Protein AF-A0A699JQ27-F1 (afdb_monomer)

Sequence (217 aa):
AALEAPLVLNLDSSEYFSRPYGEDVVFIANDWHTAFLPCYLKSMYQLAGLYTSAKVAFCIHNIAYQGIFAFADFALLNLPDEFKSSFDFIDGNINWMKAVILESDKVLTVSPYYAEELVSAPDKGVELDNIIRKRGIKGIVNGMDEQEWNPMTDKFTSMKLTLNSRCHGHPLDDERGNKLVKSTSCPVTSNELAVLDLIRNSLKVDEHTTLLMPSFH

Mean predicted aligned error: 14.13 Å

Foldseek 3Di:
DQQVVQQPDDPCVDPVDNDRGFQAEEAEAEALVRLCVLQCCVQPQCVVVTNVVYFYEYEYADLVRFPKAALVCVVVSVGDPVLSVQQADPPRIGTSNSNSLVRGPAYEYAAQVLQCQLLVDCVSVVNCNVVCVVSDYHYDHDDDDCVQVPQQPDPLAPDRDDLPDDDDDQDDADPVRDRPPDDPPDDDDPPPDPPDDQFPDWDCPDPPDIDGDGDDD

Nearest PDB structures (foldseek):
  3vuf-assembly1_A  TM=8.873E-01  e=1.733E-19  Oryza sativa Japonica Group
  6gnf-assembly2_B  TM=8.950E-01  e=8.812E-18  Cyanobacterium sp. CLg1
  6gnf-assembly3_C  TM=8.912E-01  e=1.811E-17  Cyanobacterium sp. CLg1
  6gnf-assembly1_A  TM=8.686E-01  e=6.284E-17  Cyanobacterium sp. CLg1
  6gng-assembly2_B  TM=8.855E-01  e=2.486E-16  Cyanophora paradoxa

Radius of gyration: 23.65 Å; Cα contacts (8 Å, |Δi|>4): 285; chains: 1; bounding box: 57×37×68 Å

pLDDT: mean 75.51, std 22.68, range [30.84, 97.88]

Organism: Tanacetum cinerariifolium (NCBI:txid118510)

Solvent-accessible surface area (backbone atoms only — not comparable to full-atom values): 13296 Å² total; per-residue (Å²): 101,87,81,48,54,44,72,72,49,83,48,79,84,41,97,89,39,90,66,78,53,52,40,91,42,72,46,77,32,61,42,33,92,38,23,58,53,44,52,46,42,58,73,49,38,36,74,71,71,36,46,72,70,41,45,32,38,32,33,46,84,53,71,88,59,34,57,75,43,59,46,78,56,55,70,79,66,76,62,66,75,84,50,51,72,47,24,53,43,77,94,63,23,26,23,34,33,55,22,24,61,69,56,27,79,41,40,36,24,56,24,56,66,54,37,52,45,30,48,69,38,54,82,59,18,60,80,39,13,67,60,45,56,74,68,45,63,43,37,48,67,76,82,76,63,63,79,77,69,22,50,67,73,42,83,88,49,94,61,68,50,52,100,82,59,75,80,84,79,73,80,79,63,50,103,78,72,54,81,79,87,68,86,85,86,72,87,83,60,95,87,71,75,77,88,79,83,66,65,78,40,72,46,73,78,53,101,88,41,70,48,74,36,68,70,85,129

InterPro domains:
  IPR013534 Starch synthase, catalytic domain [PF08323] (18-134)

Secondary structure (DSSP, 8-state):
-TTTHHHH---TTBTTB-S-TTSS-EEEEESGGGTTHHHHIIIIIITTTSSTT-EEEEEES-TT---EEEGGGGGGGT--GGGHHHHB-GGGEEEHHHHHHHHSSEEEES-HHHHHHHHH-TTTTTT-HHHHHHH-EEE-PPP--TTTT-TTT-SS-SS---TT----PPPPPPTT-------------TT------S--EEEE-SSS-EEEE----

Structure (mmCIF, N/CA/C/O backbone):
data_AF-A0A699JQ27-F1
#
_entry.id   AF-A0A699JQ27-F1
#
loop_
_atom_site.group_PDB
_atom_site.id
_atom_site.type_symbol
_atom_site.label_atom_id
_atom_site.label_alt_id
_atom_site.label_comp_id
_atom_site.label_asym_id
_atom_site.label_entity_id
_atom_site.label_seq_id
_atom_site.pdbx_PDB_ins_code
_atom_site.Cartn_x
_atom_site.Cartn_y
_atom_site.Cartn_z
_atom_site.occupancy
_atom_site.B_iso_or_equiv
_atom_site.auth_seq_id
_atom_site.auth_comp_id
_atom_site.auth_asym_id
_atom_site.auth_atom_id
_atom_site.pdbx_PDB_model_num
ATOM 1 N N . ALA A 1 1 ? -2.275 -12.248 10.903 1.00 68.56 1 ALA A N 1
ATOM 2 C CA . ALA A 1 1 ? -0.925 -12.852 10.812 1.00 68.56 1 ALA A CA 1
ATOM 3 C C . ALA A 1 1 ? 0.173 -11.792 10.884 1.00 68.56 1 ALA A C 1
ATOM 5 O O . ALA A 1 1 ? 0.881 -11.778 11.877 1.00 68.56 1 ALA A O 1
ATOM 6 N N . ALA A 1 2 ? 0.281 -10.877 9.910 1.00 80.31 2 ALA A N 1
ATOM 7 C CA . ALA A 1 2 ? 1.327 -9.841 9.903 1.00 80.31 2 ALA A CA 1
ATOM 8 C C . ALA A 1 2 ? 1.332 -8.928 11.149 1.00 80.31 2 ALA A C 1
ATOM 10 O O . ALA A 1 2 ? 2.400 -8.584 11.633 1.00 80.31 2 ALA A O 1
ATOM 11 N N . LEU A 1 3 ? 0.153 -8.592 11.689 1.00 83.12 3 LEU A N 1
ATOM 12 C CA . LEU A 1 3 ? -0.005 -7.806 12.925 1.00 83.12 3 LEU A CA 1
ATOM 13 C C . LEU A 1 3 ? 0.011 -8.656 14.207 1.00 83.12 3 LEU A C 1
ATOM 15 O O . LEU A 1 3 ? 0.145 -8.119 15.290 1.00 83.12 3 LEU A O 1
ATOM 19 N N . GLU A 1 4 ? -0.126 -9.979 14.100 1.00 83.44 4 GLU A N 1
ATOM 20 C CA . GLU A 1 4 ? -0.210 -10.873 15.269 1.00 83.44 4 GLU A CA 1
ATOM 21 C C . GLU A 1 4 ? 1.146 -11.481 15.614 1.00 83.44 4 GLU A C 1
ATOM 23 O O . GLU A 1 4 ? 1.534 -11.538 16.775 1.00 83.44 4 GLU A O 1
ATOM 28 N N . ALA A 1 5 ? 1.902 -11.914 14.600 1.00 79.69 5 ALA A N 1
ATOM 29 C CA . ALA A 1 5 ? 3.213 -12.518 14.804 1.00 79.69 5 ALA A CA 1
ATOM 30 C C . ALA A 1 5 ? 4.151 -11.622 15.638 1.00 79.69 5 ALA A C 1
ATOM 32 O O . ALA A 1 5 ? 4.797 -12.156 16.541 1.00 79.69 5 ALA A O 1
ATOM 33 N N . PRO A 1 6 ? 4.197 -10.287 15.436 1.00 75.38 6 PRO A N 1
ATOM 34 C CA . PRO A 1 6 ? 5.061 -9.442 16.243 1.00 75.38 6 PRO A CA 1
ATOM 35 C C . PRO A 1 6 ? 4.614 -9.265 17.697 1.00 75.38 6 PRO A C 1
ATOM 37 O O . PRO A 1 6 ? 5.448 -8.941 18.526 1.00 75.38 6 PRO A O 1
ATOM 40 N N . LEU A 1 7 ? 3.350 -9.521 18.046 1.00 75.00 7 LEU A N 1
ATOM 41 C CA . LEU A 1 7 ? 2.917 -9.499 19.452 1.00 75.00 7 LEU A CA 1
ATOM 42 C C . LEU A 1 7 ? 3.362 -10.746 20.227 1.00 75.00 7 LEU A C 1
ATOM 44 O O . LEU A 1 7 ? 3.469 -10.716 21.450 1.00 75.00 7 LEU A O 1
ATOM 48 N N . VAL A 1 8 ? 3.591 -11.856 19.523 1.00 73.06 8 VAL A N 1
ATOM 49 C CA . VAL A 1 8 ? 3.888 -13.164 20.133 1.00 73.06 8 VAL A CA 1
ATOM 50 C C . VAL A 1 8 ? 5.396 -13.438 20.196 1.00 73.06 8 VAL A C 1
ATOM 52 O O . VAL A 1 8 ? 5.850 -14.280 20.971 1.00 73.06 8 VAL A O 1
ATOM 55 N N . LEU A 1 9 ? 6.192 -12.735 19.389 1.00 70.56 9 LEU A N 1
ATOM 56 C CA . LEU A 1 9 ? 7.639 -12.908 19.333 1.00 70.56 9 LEU A CA 1
ATOM 57 C C . LEU A 1 9 ? 8.324 -12.183 20.500 1.00 70.56 9 LEU A C 1
ATOM 59 O O . LEU A 1 9 ? 8.358 -10.957 20.558 1.00 70.56 9 LEU A O 1
ATOM 63 N N . ASN A 1 10 ? 8.921 -12.958 21.407 1.00 65.75 10 ASN A N 1
ATOM 64 C CA . ASN A 1 10 ? 9.811 -12.430 22.433 1.00 65.75 10 ASN A CA 1
ATOM 65 C C . ASN A 1 10 ? 11.225 -12.255 21.842 1.00 65.75 10 ASN A C 1
ATOM 67 O O . ASN A 1 10 ? 11.881 -13.241 21.505 1.00 65.75 10 ASN A O 1
ATOM 71 N N . LEU A 1 11 ? 11.679 -11.003 21.715 1.00 68.88 11 LEU A N 1
ATOM 72 C CA . LEU A 1 11 ? 13.024 -10.650 21.241 1.00 68.88 11 LEU A CA 1
ATOM 73 C C . LEU A 1 11 ? 13.955 -10.149 22.358 1.00 68.88 11 LEU A C 1
ATOM 75 O O . LEU A 1 11 ? 14.997 -9.575 22.051 1.00 68.88 11 LEU A O 1
ATOM 79 N N . ASP A 1 12 ? 13.634 -10.405 23.629 1.00 64.69 12 ASP A N 1
ATOM 80 C CA . ASP A 1 12 ? 14.412 -9.954 24.796 1.00 64.69 12 ASP A CA 1
ATOM 81 C C . ASP A 1 12 ? 15.869 -10.462 24.784 1.00 64.69 12 ASP A C 1
ATOM 83 O O . ASP A 1 12 ? 16.733 -9.914 25.464 1.00 64.69 12 ASP A O 1
ATOM 87 N N . SER A 1 13 ? 16.162 -11.512 24.009 1.00 66.06 13 SER A N 1
ATOM 88 C CA . SER A 1 13 ? 17.504 -12.080 23.841 1.00 66.06 13 SER A CA 1
ATOM 89 C C . SER A 1 13 ? 18.326 -11.455 22.704 1.00 66.06 13 SER A C 1
ATOM 91 O O . SER A 1 13 ? 19.430 -11.928 22.433 1.00 66.06 13 SER A O 1
ATOM 93 N N . SER A 1 14 ? 17.802 -10.459 21.985 1.00 68.38 14 SER A N 1
ATOM 94 C CA . SER A 1 14 ? 18.516 -9.799 20.886 1.00 68.38 14 SER A CA 1
ATOM 95 C C . SER A 1 14 ? 19.467 -8.723 21.413 1.00 68.38 14 SER A C 1
ATOM 97 O O . SER A 1 14 ? 19.040 -7.784 22.077 1.00 68.38 14 SER A O 1
ATOM 99 N N . GLU A 1 15 ? 20.747 -8.780 21.035 1.00 68.44 15 GLU A N 1
ATOM 100 C CA . GLU A 1 15 ? 21.713 -7.706 21.338 1.00 68.44 15 GLU A CA 1
ATOM 101 C C . GLU A 1 15 ? 21.334 -6.358 20.690 1.00 68.44 15 GLU A C 1
ATOM 103 O O . GLU A 1 15 ? 21.816 -5.308 21.113 1.00 68.44 15 GLU A O 1
ATOM 108 N N . TYR A 1 16 ? 20.449 -6.373 19.686 1.00 64.06 16 TYR A N 1
ATOM 109 C CA . TYR A 1 16 ? 20.019 -5.192 18.933 1.00 64.06 16 TYR A CA 1
ATOM 110 C C . TYR A 1 16 ? 18.623 -4.679 19.319 1.00 64.06 16 TYR A C 1
ATOM 112 O O . TYR A 1 16 ? 18.245 -3.587 18.893 1.00 64.06 16 TYR A O 1
ATOM 120 N N . PHE A 1 17 ? 17.843 -5.440 20.096 1.00 64.38 17 PHE A N 1
ATOM 121 C CA . PHE A 1 17 ? 16.457 -5.107 20.442 1.00 64.38 17 PHE A CA 1
ATOM 122 C C . PHE A 1 17 ? 16.197 -5.346 21.933 1.00 64.38 17 PHE A C 1
ATOM 124 O O . PHE A 1 17 ? 16.194 -6.478 22.392 1.00 64.38 17 PHE A O 1
ATOM 131 N N . SER A 1 18 ? 15.947 -4.270 22.684 1.00 59.00 18 SER A N 1
ATOM 132 C CA . SER A 1 18 ? 15.706 -4.294 24.140 1.00 59.00 18 SER A CA 1
ATOM 133 C C . SER A 1 18 ? 14.330 -3.754 24.552 1.00 59.00 18 SER A C 1
ATOM 135 O O . SER A 1 18 ? 14.066 -3.533 25.734 1.00 59.00 18 SER A O 1
ATOM 137 N N . ARG A 1 19 ? 13.452 -3.492 23.577 1.00 58.56 19 ARG A N 1
ATOM 138 C CA . ARG A 1 19 ? 12.081 -3.002 23.781 1.00 58.56 19 ARG A CA 1
ATOM 139 C C . ARG A 1 19 ? 11.078 -4.110 23.456 1.00 58.56 19 ARG A C 1
ATOM 141 O O . ARG A 1 19 ? 11.390 -4.924 22.585 1.00 58.56 19 ARG A O 1
ATOM 148 N N . PRO A 1 20 ? 9.879 -4.110 24.076 1.00 58.34 20 PRO A N 1
ATOM 149 C CA . PRO A 1 20 ? 8.811 -5.021 23.681 1.00 58.34 20 PRO A CA 1
ATOM 150 C C . PRO A 1 20 ? 8.581 -4.892 22.174 1.00 58.34 20 PRO A C 1
ATOM 152 O O . PRO A 1 20 ? 8.342 -3.797 21.654 1.00 58.34 20 PRO A O 1
ATOM 155 N N . TYR A 1 21 ? 8.758 -6.009 21.472 1.00 62.09 21 TYR A N 1
ATOM 156 C CA . TYR A 1 21 ? 8.620 -6.079 20.027 1.00 62.09 21 TYR A CA 1
ATOM 157 C C . TYR A 1 21 ? 7.189 -5.662 19.658 1.00 62.09 21 TYR A C 1
ATOM 159 O O . TYR A 1 21 ? 6.226 -6.214 20.177 1.00 62.09 21 TYR A O 1
ATOM 167 N N .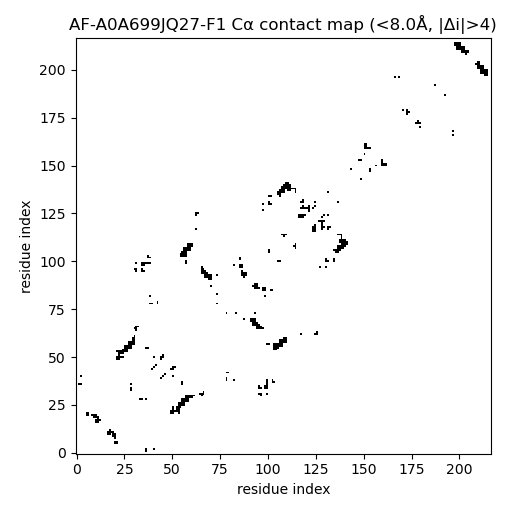 GLY A 1 22 ? 7.052 -4.627 18.824 1.00 62.97 22 GLY A N 1
ATOM 168 C CA . GLY A 1 22 ? 5.754 -4.191 18.307 1.00 62.97 22 GLY A CA 1
ATOM 169 C C . GLY A 1 22 ? 5.399 -2.713 18.475 1.00 62.97 22 GLY A C 1
ATOM 170 O O . GLY A 1 22 ? 4.673 -2.214 17.636 1.00 62.97 22 GLY A O 1
ATOM 171 N N . GLU A 1 23 ? 5.909 -1.945 19.441 1.00 69.44 23 GLU A N 1
ATOM 172 C CA . GLU A 1 23 ? 5.451 -0.537 19.550 1.00 69.44 23 GLU A CA 1
ATOM 173 C C . GLU A 1 23 ? 6.152 0.415 18.559 1.00 69.44 23 GLU A C 1
ATOM 175 O O . GLU A 1 23 ? 5.501 1.241 17.919 1.00 69.44 23 GLU A O 1
ATOM 180 N N . ASP A 1 24 ? 7.468 0.280 18.374 1.00 79.38 24 ASP A N 1
ATOM 181 C CA . ASP A 1 24 ? 8.282 1.154 17.510 1.00 79.38 24 ASP A CA 1
ATOM 182 C C . ASP A 1 24 ? 8.708 0.410 16.236 1.00 79.38 24 ASP A C 1
ATOM 184 O O . ASP A 1 24 ? 9.847 -0.039 16.094 1.00 79.38 24 ASP A O 1
ATOM 188 N N . VAL A 1 25 ? 7.740 0.176 15.345 1.00 84.69 25 VAL A N 1
ATOM 189 C CA . VAL A 1 25 ? 7.936 -0.607 14.117 1.00 84.69 25 VAL A CA 1
ATOM 190 C C . VAL A 1 25 ? 7.337 0.080 12.896 1.00 84.69 25 VAL A C 1
ATOM 192 O O . VAL A 1 25 ? 6.323 0.780 12.967 1.00 84.69 25 VAL A O 1
ATOM 195 N N . VAL A 1 26 ? 7.951 -0.172 11.741 1.00 90.38 26 VAL A N 1
ATOM 196 C CA . VAL A 1 26 ? 7.393 0.184 10.437 1.00 90.38 26 VAL A CA 1
ATOM 197 C C . VAL A 1 26 ? 7.054 -1.100 9.694 1.00 90.38 26 VAL A C 1
ATOM 199 O O . VAL A 1 26 ? 7.937 -1.898 9.386 1.00 90.38 26 VAL A O 1
ATOM 202 N N . PHE A 1 27 ? 5.777 -1.294 9.386 1.00 92.88 27 PHE A N 1
ATOM 203 C CA . PHE A 1 27 ? 5.327 -2.366 8.512 1.00 92.88 27 PHE A CA 1
ATOM 204 C C . PHE A 1 27 ? 5.544 -1.972 7.056 1.00 92.88 27 PHE A C 1
ATOM 206 O O . PHE A 1 27 ? 5.137 -0.889 6.632 1.00 92.88 27 PHE A O 1
ATOM 213 N N . ILE A 1 28 ? 6.151 -2.872 6.287 1.00 94.06 28 ILE A N 1
ATOM 214 C CA . ILE A 1 28 ? 6.294 -2.724 4.841 1.00 94.06 28 ILE A CA 1
ATOM 215 C C . ILE A 1 28 ? 5.256 -3.630 4.180 1.00 94.06 28 ILE A C 1
ATOM 217 O O . ILE A 1 28 ? 5.362 -4.855 4.223 1.00 94.06 28 ILE A O 1
ATOM 221 N N . ALA A 1 29 ? 4.218 -3.013 3.626 1.00 95.06 29 ALA A N 1
ATOM 222 C CA . ALA A 1 29 ? 3.132 -3.675 2.922 1.00 95.06 29 ALA A CA 1
ATOM 223 C C . ALA A 1 29 ? 3.468 -3.720 1.424 1.00 95.06 29 ALA A C 1
ATOM 225 O O . ALA A 1 29 ? 3.615 -2.675 0.798 1.00 95.06 29 ALA A O 1
ATOM 226 N N . ASN A 1 30 ? 3.610 -4.916 0.856 1.00 94.56 30 ASN A N 1
ATOM 227 C CA . ASN A 1 30 ? 3.941 -5.113 -0.554 1.00 94.56 30 ASN A CA 1
ATOM 228 C C . ASN A 1 30 ? 2.691 -5.507 -1.346 1.00 94.56 30 ASN A C 1
ATOM 230 O O . ASN A 1 30 ? 2.088 -6.548 -1.070 1.00 94.56 30 ASN A O 1
ATOM 234 N N . ASP A 1 31 ? 2.336 -4.679 -2.330 1.00 95.00 31 ASP A N 1
ATOM 235 C CA . ASP A 1 31 ? 1.192 -4.837 -3.236 1.00 95.00 31 ASP A CA 1
ATOM 236 C C . ASP A 1 31 ? -0.175 -5.064 -2.559 1.00 95.00 31 ASP A C 1
ATOM 238 O O . ASP A 1 31 ? -0.330 -5.157 -1.337 1.00 95.00 31 ASP A O 1
ATOM 242 N N . TRP A 1 32 ? -1.214 -5.129 -3.390 1.00 94.06 32 TRP A N 1
ATOM 243 C CA . TRP A 1 32 ? -2.613 -5.208 -2.970 1.00 94.06 32 TRP A CA 1
ATOM 244 C C . TRP A 1 32 ? -2.926 -6.383 -2.028 1.00 94.06 32 TRP A C 1
ATOM 246 O O . TRP A 1 32 ? -3.832 -6.277 -1.206 1.00 94.06 32 TRP A O 1
ATOM 256 N N . HIS A 1 33 ? -2.152 -7.472 -2.071 1.00 92.69 33 HIS A N 1
ATOM 257 C CA . HIS A 1 33 ? -2.312 -8.618 -1.167 1.00 92.69 33 HIS A CA 1
ATOM 258 C C . HIS A 1 33 ? -2.205 -8.234 0.319 1.00 92.69 33 HIS A C 1
ATOM 260 O O . HIS A 1 33 ? -2.773 -8.902 1.181 1.00 92.69 33 HIS A O 1
ATOM 266 N N . THR A 1 34 ? -1.471 -7.160 0.628 1.00 92.81 34 THR A N 1
ATOM 267 C CA . THR A 1 34 ? -1.249 -6.671 1.999 1.00 92.81 34 THR A CA 1
ATOM 268 C C . THR A 1 34 ? -2.061 -5.416 2.326 1.00 92.81 34 THR A C 1
ATOM 270 O O . THR A 1 34 ? -1.876 -4.811 3.385 1.00 92.81 34 THR A O 1
ATOM 273 N N . ALA A 1 35 ? -3.000 -5.038 1.453 1.00 88.56 35 ALA A N 1
ATOM 274 C CA . ALA A 1 35 ? -3.698 -3.759 1.507 1.00 88.56 35 ALA A CA 1
ATOM 275 C C . ALA A 1 35 ? -4.496 -3.501 2.796 1.00 88.56 35 ALA A C 1
ATOM 277 O O . ALA A 1 35 ? -4.716 -2.356 3.190 1.00 88.56 35 ALA A O 1
ATOM 278 N N . PHE A 1 36 ? -4.914 -4.559 3.485 1.00 91.19 36 PHE A N 1
ATOM 279 C CA . PHE A 1 36 ? -5.704 -4.438 4.708 1.00 91.19 36 PHE A CA 1
ATOM 280 C C . PHE A 1 36 ? -4.896 -4.033 5.934 1.00 91.19 36 PHE A C 1
ATOM 282 O O . PHE A 1 36 ? -5.475 -3.607 6.932 1.00 91.19 36 PHE A O 1
ATOM 289 N N . LEU A 1 37 ? -3.571 -4.180 5.880 1.00 94.25 37 LEU A N 1
ATOM 290 C CA . LEU A 1 37 ? -2.702 -3.983 7.031 1.00 94.25 37 LEU A CA 1
ATOM 291 C C . LEU A 1 37 ? -2.875 -2.606 7.701 1.00 94.25 37 LEU A C 1
ATOM 293 O O . LEU A 1 37 ? -3.125 -2.594 8.906 1.00 94.25 37 LEU A O 1
ATOM 297 N N . PRO A 1 38 ? -2.818 -1.458 6.992 1.00 94.94 38 PRO A N 1
ATOM 298 C CA . PRO A 1 38 ? -3.028 -0.162 7.637 1.00 94.94 38 PRO A CA 1
ATOM 299 C C . PRO A 1 38 ? -4.464 0.039 8.131 1.00 94.94 38 PRO A C 1
ATOM 301 O O . PRO A 1 38 ? -4.659 0.736 9.123 1.00 94.94 38 PRO A O 1
ATOM 304 N N . CYS A 1 39 ? -5.456 -0.581 7.484 1.00 95.06 39 CYS A N 1
ATOM 305 C CA . CYS A 1 39 ? -6.853 -0.479 7.904 1.00 95.06 39 CYS A CA 1
ATOM 306 C C . CYS A 1 39 ? -7.044 -1.160 9.262 1.00 95.06 39 CYS A C 1
ATOM 308 O O . CYS A 1 39 ? -7.450 -0.509 10.218 1.00 95.06 39 CYS A O 1
ATOM 310 N N . TYR A 1 40 ? -6.646 -2.433 9.382 1.00 94.81 40 TYR A N 1
ATOM 311 C CA . TYR A 1 40 ? -6.728 -3.166 10.648 1.00 94.81 40 TYR A CA 1
ATOM 312 C C . TYR A 1 40 ? -5.864 -2.544 11.741 1.00 94.81 40 TYR A C 1
ATOM 314 O O . TYR A 1 40 ? -6.305 -2.452 12.888 1.00 94.81 40 TYR A O 1
ATOM 322 N N . LEU A 1 41 ? -4.650 -2.099 11.393 1.00 93.69 41 LEU A N 1
ATOM 323 C CA . LEU A 1 41 ? -3.754 -1.436 12.335 1.00 93.69 41 LEU A CA 1
ATOM 324 C C . LEU A 1 41 ? -4.459 -0.254 13.013 1.00 93.69 41 LEU A C 1
ATOM 326 O O . LEU A 1 41 ? -4.482 -0.190 14.239 1.00 93.69 41 LEU A O 1
ATOM 330 N N . LYS A 1 42 ? -5.084 0.630 12.227 1.00 94.00 42 LYS A N 1
ATOM 331 C CA . LYS A 1 42 ? -5.811 1.796 12.745 1.00 94.00 42 LYS A CA 1
ATOM 332 C C . LYS A 1 42 ? -7.100 1.411 13.461 1.00 94.00 42 LYS A C 1
ATOM 334 O O . LYS A 1 42 ? -7.383 1.940 14.529 1.00 94.00 42 LYS A O 1
ATOM 339 N N . SER A 1 43 ? -7.882 0.508 12.873 1.00 93.50 43 SER A N 1
ATOM 340 C CA . SER A 1 43 ? -9.270 0.268 13.272 1.00 93.50 43 SER A CA 1
ATOM 341 C C . SER A 1 43 ? -9.437 -0.729 14.416 1.00 93.50 43 SER A C 1
ATOM 343 O O . SER A 1 43 ? -10.500 -0.783 15.024 1.00 93.50 43 SER A O 1
ATOM 345 N N . MET A 1 44 ? -8.434 -1.567 14.682 1.00 92.12 44 MET A N 1
ATOM 346 C CA . MET A 1 44 ? -8.515 -2.611 15.708 1.00 92.12 44 MET A CA 1
ATOM 347 C C . MET A 1 44 ? -7.383 -2.480 16.717 1.00 92.12 44 MET A C 1
ATOM 349 O O . MET A 1 44 ? -7.636 -2.362 17.913 1.00 92.12 44 MET A O 1
ATOM 353 N N . TYR A 1 45 ? -6.138 -2.463 16.244 1.00 91.62 45 TYR A N 1
ATOM 354 C CA . TYR A 1 45 ? -4.983 -2.554 17.135 1.00 91.62 45 TYR A CA 1
ATOM 355 C C . TYR A 1 45 ? -4.697 -1.231 17.848 1.00 91.62 45 TYR A C 1
ATOM 357 O O . TYR A 1 45 ? -4.618 -1.205 19.074 1.00 91.62 45 TYR A O 1
ATOM 365 N N . GLN A 1 46 ? -4.638 -0.122 17.108 1.00 91.75 46 GLN A N 1
ATOM 366 C CA . GLN A 1 46 ? -4.392 1.199 17.691 1.00 91.75 46 GLN A CA 1
ATOM 367 C C . GLN A 1 46 ? -5.527 1.643 18.616 1.00 91.75 46 GLN A C 1
ATOM 369 O O . GLN A 1 46 ? -5.258 2.208 19.676 1.00 91.75 46 GLN A O 1
ATOM 374 N N . LEU A 1 47 ? -6.785 1.320 18.286 1.00 91.38 47 LEU A N 1
ATOM 375 C CA . LEU A 1 47 ? -7.919 1.561 19.188 1.00 91.38 47 LEU A CA 1
ATOM 376 C C . LEU A 1 47 ? -7.851 0.718 20.470 1.00 91.38 47 LEU A C 1
ATOM 378 O O . LEU A 1 47 ? -8.312 1.170 21.516 1.00 91.38 47 LEU A O 1
ATOM 382 N N . ALA A 1 48 ? -7.252 -0.472 20.411 1.00 90.56 48 ALA A N 1
ATOM 383 C CA . ALA A 1 48 ? -7.003 -1.322 21.575 1.00 90.56 48 ALA A CA 1
ATOM 384 C C . ALA A 1 48 ? -5.744 -0.925 22.374 1.00 90.56 48 ALA A C 1
ATOM 386 O O . ALA A 1 48 ? -5.415 -1.589 23.356 1.00 90.56 48 ALA A O 1
ATOM 387 N N . GLY A 1 49 ? -5.041 0.146 21.983 1.00 89.12 49 GLY A N 1
ATOM 388 C CA . GLY A 1 49 ? -3.819 0.608 22.649 1.00 89.12 49 GLY A CA 1
ATOM 389 C C . GLY A 1 49 ? -2.558 -0.180 22.283 1.00 89.12 49 GLY A C 1
ATOM 390 O O . GLY A 1 49 ? -1.570 -0.085 23.004 1.00 89.12 49 GLY A O 1
ATOM 391 N N . LEU A 1 50 ? -2.588 -0.943 21.187 1.00 88.50 50 LEU A N 1
ATOM 392 C CA . LEU A 1 50 ? -1.446 -1.676 20.634 1.00 88.50 50 LEU A CA 1
ATOM 393 C C . LEU A 1 50 ? -0.890 -0.944 19.409 1.00 88.50 50 LEU A C 1
ATOM 395 O O . LEU A 1 50 ? -1.654 -0.339 18.654 1.00 88.50 50 LEU A O 1
ATOM 399 N N . TYR A 1 51 ? 0.416 -1.052 19.150 1.00 88.25 51 TYR A N 1
ATOM 400 C CA . TYR A 1 51 ? 1.044 -0.489 17.944 1.00 88.25 51 TYR A CA 1
ATOM 401 C C . TYR A 1 51 ? 0.817 1.026 17.798 1.00 88.25 51 TYR A C 1
ATOM 403 O O . TYR A 1 51 ? 0.643 1.556 16.692 1.00 88.25 51 TYR A O 1
ATOM 411 N N . THR A 1 52 ? 0.786 1.737 18.924 1.00 89.06 52 THR A N 1
ATOM 412 C CA . THR A 1 52 ? 0.333 3.135 18.976 1.00 89.06 52 THR A CA 1
ATOM 413 C C . THR A 1 52 ? 1.234 4.074 18.174 1.00 89.06 52 THR A C 1
ATOM 415 O O . THR A 1 52 ? 0.750 5.018 17.546 1.00 89.06 52 THR A O 1
ATOM 418 N N . SER A 1 53 ? 2.537 3.784 18.127 1.00 89.19 53 SER A N 1
ATOM 419 C CA . SER A 1 53 ? 3.520 4.499 17.305 1.00 89.19 53 SER A CA 1
ATOM 420 C C . SER A 1 53 ? 3.812 3.851 15.952 1.00 89.19 53 SER A C 1
ATOM 422 O O . SER A 1 53 ? 4.528 4.454 15.149 1.00 89.19 53 SER A O 1
ATOM 424 N N . ALA A 1 54 ? 3.265 2.666 15.667 1.00 90.50 54 ALA A N 1
ATOM 425 C CA . ALA A 1 54 ? 3.605 1.931 14.456 1.00 90.50 54 ALA A CA 1
ATOM 426 C C . ALA A 1 54 ? 3.163 2.666 13.184 1.00 90.50 54 ALA A C 1
ATOM 428 O O . ALA A 1 54 ? 2.155 3.384 13.151 1.00 90.50 54 ALA A O 1
ATOM 429 N N . LYS A 1 55 ? 3.937 2.462 12.117 1.00 93.31 55 LYS A N 1
ATOM 430 C CA . LYS A 1 55 ? 3.731 3.100 10.813 1.00 93.31 55 LYS A CA 1
ATOM 431 C C . LYS A 1 55 ? 3.667 2.081 9.696 1.00 93.31 55 LYS A C 1
ATOM 433 O O . LYS A 1 55 ? 4.204 0.983 9.819 1.00 93.31 55 LYS A O 1
ATOM 438 N N . VAL A 1 56 ? 3.040 2.461 8.588 1.00 95.69 56 VAL A N 1
ATOM 439 C CA . VAL A 1 56 ? 2.922 1.609 7.401 1.00 95.69 56 VAL A CA 1
ATOM 440 C C . VAL A 1 56 ? 3.501 2.314 6.183 1.00 95.69 56 VAL A C 1
ATOM 442 O O . VAL A 1 56 ? 3.044 3.389 5.789 1.00 95.69 56 VAL A O 1
ATOM 445 N N . ALA A 1 57 ? 4.486 1.676 5.561 1.00 96.81 57 ALA A N 1
ATOM 446 C CA . ALA A 1 57 ? 4.962 2.010 4.229 1.00 96.81 57 ALA A CA 1
ATOM 447 C C . ALA A 1 57 ? 4.397 0.990 3.235 1.00 96.81 57 ALA A C 1
ATOM 449 O O . ALA A 1 57 ? 4.587 -0.211 3.399 1.00 96.81 57 ALA A O 1
ATOM 450 N N . PHE A 1 58 ? 3.697 1.462 2.211 1.00 97.81 58 PHE A N 1
ATOM 451 C CA . PHE A 1 58 ? 3.133 0.628 1.159 1.00 97.81 58 PHE A CA 1
ATOM 452 C C . PHE A 1 58 ? 4.005 0.692 -0.096 1.00 97.81 58 PHE A C 1
ATOM 454 O O . PHE A 1 58 ? 4.307 1.790 -0.551 1.00 97.81 58 PHE A O 1
ATOM 461 N N . CYS A 1 59 ? 4.405 -0.449 -0.656 1.00 96.69 59 CYS A N 1
ATOM 462 C CA . CYS A 1 59 ? 5.218 -0.547 -1.864 1.00 96.69 59 CYS A CA 1
ATOM 463 C C . CYS A 1 59 ? 4.412 -1.141 -3.026 1.00 96.69 59 CYS A C 1
ATOM 465 O O . CYS A 1 59 ? 3.871 -2.244 -2.913 1.00 96.69 59 CYS A O 1
ATOM 467 N N . ILE A 1 60 ? 4.365 -0.410 -4.141 1.00 96.31 60 ILE A N 1
ATOM 468 C CA . ILE A 1 60 ? 3.715 -0.811 -5.393 1.00 96.31 60 ILE A CA 1
ATOM 469 C C . ILE A 1 60 ? 4.780 -1.357 -6.344 1.00 96.31 60 ILE A C 1
ATOM 471 O O . ILE A 1 60 ? 5.655 -0.603 -6.782 1.00 96.31 60 ILE A O 1
ATOM 475 N N . HIS A 1 61 ? 4.680 -2.632 -6.717 1.00 94.31 61 HIS A N 1
ATOM 476 C CA . HIS A 1 61 ? 5.556 -3.243 -7.725 1.00 94.31 61 HIS A CA 1
ATOM 477 C C . HIS A 1 61 ? 4.920 -3.192 -9.110 1.00 94.31 61 HIS A C 1
ATOM 479 O O . HIS A 1 61 ? 5.617 -3.004 -10.105 1.00 94.31 61 HIS A O 1
ATOM 485 N N . ASN A 1 62 ? 3.593 -3.309 -9.184 1.00 92.12 62 ASN A N 1
ATOM 486 C CA . ASN A 1 62 ? 2.860 -3.246 -10.439 1.00 92.12 62 ASN A CA 1
ATOM 487 C C . ASN A 1 62 ? 1.459 -2.653 -10.229 1.00 92.12 62 ASN A C 1
ATOM 489 O O . ASN A 1 62 ? 0.621 -3.251 -9.559 1.00 92.12 62 ASN A O 1
ATOM 493 N N . ILE A 1 63 ? 1.209 -1.488 -10.828 1.00 94.06 63 ILE A N 1
ATOM 494 C CA . ILE A 1 63 ? -0.048 -0.747 -10.681 1.00 94.06 63 ILE A CA 1
ATOM 495 C C . ILE A 1 63 ? -1.230 -1.413 -11.395 1.00 94.06 63 ILE A C 1
ATOM 497 O O . ILE A 1 63 ? -2.377 -1.136 -11.062 1.00 94.06 63 ILE A O 1
ATOM 501 N N . ALA A 1 64 ? -0.979 -2.302 -12.361 1.00 92.88 64 ALA A N 1
ATOM 502 C CA . ALA A 1 64 ? -2.044 -2.990 -13.088 1.00 92.88 64 ALA A CA 1
ATOM 503 C C . ALA A 1 64 ? -2.776 -4.017 -12.205 1.00 92.88 64 ALA A C 1
ATOM 505 O O . ALA A 1 64 ? -3.945 -4.321 -12.433 1.00 92.88 64 ALA A O 1
ATOM 506 N N . TYR A 1 65 ? -2.112 -4.536 -11.166 1.00 93.62 65 TYR A N 1
ATOM 507 C CA . TYR A 1 65 ? -2.697 -5.496 -10.234 1.00 93.62 65 TYR A CA 1
ATOM 508 C C . TYR A 1 65 ? -3.143 -4.786 -8.958 1.00 93.62 65 TYR A C 1
ATOM 510 O O . TYR A 1 65 ? -2.355 -4.587 -8.040 1.00 93.62 65 TYR A O 1
ATOM 518 N N . GLN A 1 66 ? -4.420 -4.410 -8.896 1.00 93.88 66 GLN A N 1
ATOM 519 C CA . GLN A 1 66 ? -4.936 -3.546 -7.824 1.00 93.88 66 GLN A CA 1
ATOM 520 C C . GLN A 1 66 ? -5.774 -4.273 -6.766 1.00 93.88 66 GLN A C 1
ATOM 522 O O . GLN A 1 66 ? -6.040 -3.716 -5.702 1.00 93.88 66 GLN A O 1
ATOM 527 N N . GLY A 1 67 ? -6.198 -5.510 -7.043 1.00 94.62 67 GLY A N 1
ATOM 528 C CA . GLY A 1 67 ? -7.180 -6.205 -6.212 1.00 94.62 67 GLY A CA 1
ATOM 529 C C . GLY A 1 67 ? -8.538 -5.502 -6.266 1.00 94.62 67 GLY A C 1
ATOM 530 O O . GLY A 1 67 ? -8.968 -4.895 -5.283 1.00 94.62 67 GLY A O 1
ATOM 531 N N . ILE A 1 68 ? -9.181 -5.543 -7.437 1.00 96.12 68 ILE A N 1
ATOM 532 C CA . ILE A 1 68 ? -10.527 -5.000 -7.653 1.00 96.12 68 ILE A CA 1
ATOM 533 C C . ILE A 1 68 ? -11.541 -6.127 -7.454 1.00 96.12 68 ILE A C 1
ATOM 535 O O . ILE A 1 68 ? -11.429 -7.177 -8.087 1.00 96.12 68 ILE A O 1
ATOM 539 N N . PHE A 1 69 ? -12.521 -5.900 -6.583 1.00 95.44 69 PHE A N 1
ATOM 540 C CA . PHE A 1 69 ? -13.534 -6.885 -6.193 1.00 95.44 69 PHE A CA 1
ATOM 541 C C . PHE A 1 69 ? -14.924 -6.248 -6.125 1.00 95.44 69 PHE A C 1
ATOM 543 O O . PHE A 1 69 ? -15.051 -5.023 -6.150 1.00 95.44 69 PHE A O 1
ATOM 550 N N . ALA A 1 70 ? -15.976 -7.061 -6.020 1.00 95.62 70 ALA A N 1
ATOM 551 C CA . ALA A 1 70 ? -17.335 -6.540 -5.920 1.00 95.62 70 ALA A CA 1
ATOM 552 C C . ALA A 1 70 ? -17.535 -5.827 -4.575 1.00 95.62 70 ALA A C 1
ATOM 554 O O . ALA A 1 70 ? -17.036 -6.272 -3.542 1.00 95.62 70 ALA A O 1
ATOM 555 N N . PHE A 1 71 ? -18.326 -4.751 -4.536 1.00 92.44 71 PHE A N 1
ATOM 556 C CA . PHE A 1 71 ? -18.561 -4.028 -3.277 1.00 92.44 71 PHE A CA 1
ATOM 557 C C . PHE A 1 71 ? -19.218 -4.884 -2.185 1.00 92.44 71 PHE A C 1
ATOM 559 O O . PHE A 1 71 ? -18.982 -4.661 -0.998 1.00 92.44 71 PHE A O 1
ATOM 566 N N . ALA A 1 72 ? -19.988 -5.907 -2.568 1.00 92.12 72 ALA A N 1
ATOM 567 C CA . ALA A 1 72 ? -20.549 -6.879 -1.631 1.00 92.12 72 ALA A CA 1
ATOM 568 C C . ALA A 1 72 ? -19.470 -7.608 -0.802 1.00 92.12 72 ALA A C 1
ATOM 570 O O . ALA A 1 72 ? -19.722 -7.954 0.354 1.00 92.12 72 ALA A O 1
ATOM 571 N N . ASP A 1 73 ? -18.260 -7.766 -1.348 1.00 93.06 73 ASP A N 1
ATOM 572 C CA . ASP A 1 73 ? -17.148 -8.445 -0.680 1.00 93.06 73 ASP A CA 1
ATOM 573 C C . ASP A 1 73 ? -16.566 -7.618 0.475 1.00 93.06 73 ASP A C 1
ATOM 575 O O . ASP A 1 73 ? -15.890 -8.171 1.340 1.00 93.06 73 ASP A O 1
ATOM 579 N N . PHE A 1 74 ? -16.872 -6.315 0.565 1.00 94.25 74 PHE A N 1
ATOM 580 C CA . PHE A 1 74 ? -16.419 -5.477 1.681 1.00 94.25 74 PHE A CA 1
ATOM 581 C C . PHE A 1 74 ? -16.859 -6.045 3.038 1.00 94.25 74 PHE A C 1
ATOM 583 O O . PHE A 1 74 ? -16.099 -6.010 4.005 1.00 94.25 74 PHE A O 1
ATOM 590 N N . ALA A 1 75 ? -18.063 -6.623 3.112 1.00 92.88 75 ALA A N 1
ATOM 591 C CA . ALA A 1 75 ? -18.575 -7.221 4.343 1.00 92.88 75 ALA A CA 1
ATOM 592 C C . ALA A 1 75 ? -17.707 -8.396 4.839 1.00 92.88 75 ALA A C 1
ATOM 594 O O . ALA A 1 75 ? -17.630 -8.633 6.044 1.00 92.88 75 ALA A O 1
ATOM 595 N N . LEU A 1 76 ? -17.016 -9.098 3.933 1.00 92.81 76 LEU A N 1
ATOM 596 C CA . LEU A 1 76 ? -16.119 -10.208 4.270 1.00 92.81 76 LEU A CA 1
ATOM 597 C C . LEU A 1 76 ? -14.819 -9.729 4.929 1.00 92.81 76 LEU A C 1
ATOM 599 O O . LEU A 1 76 ? -14.153 -10.509 5.607 1.00 92.81 76 LEU A O 1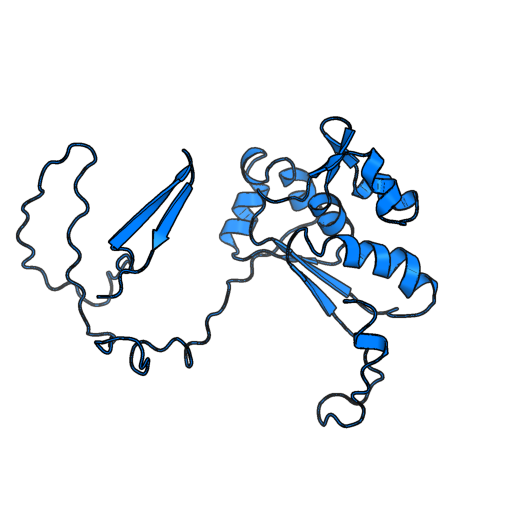
ATOM 603 N N . LEU A 1 77 ? -14.468 -8.451 4.760 1.00 91.12 77 LEU A N 1
ATOM 604 C CA . LEU A 1 77 ? -13.252 -7.866 5.323 1.00 91.12 77 LEU A CA 1
ATOM 605 C C . LEU A 1 77 ? -13.370 -7.601 6.825 1.00 91.12 77 LEU A C 1
ATOM 607 O O . LEU A 1 77 ? -12.356 -7.365 7.477 1.00 91.12 77 LEU A O 1
ATOM 611 N N . ASN A 1 78 ? -14.579 -7.626 7.396 1.00 92.69 78 ASN A N 1
ATOM 612 C CA . ASN A 1 78 ? -14.799 -7.337 8.815 1.00 92.69 78 ASN A CA 1
ATOM 613 C C . ASN A 1 78 ? -14.142 -6.008 9.264 1.00 92.69 78 ASN A C 1
ATOM 615 O O . ASN A 1 78 ? -13.611 -5.898 10.369 1.00 92.69 78 ASN A O 1
ATOM 619 N N . LEU A 1 79 ? -14.122 -5.013 8.370 1.00 93.56 79 LEU A N 1
ATOM 620 C CA . LEU A 1 79 ? -13.629 -3.663 8.636 1.00 93.56 79 LEU A CA 1
ATOM 621 C C . LEU A 1 79 ? -14.800 -2.739 8.997 1.00 93.56 79 LEU A C 1
ATOM 623 O O . LEU A 1 79 ? -15.903 -2.934 8.478 1.00 93.56 79 LEU A O 1
ATOM 627 N N . PRO A 1 80 ? -14.587 -1.716 9.845 1.00 93.88 80 PRO A N 1
ATOM 628 C CA . PRO A 1 80 ? -15.625 -0.735 10.132 1.00 93.88 80 PRO A CA 1
ATOM 629 C C . PRO A 1 80 ? -16.052 0.048 8.884 1.00 93.88 80 PRO A C 1
ATOM 631 O O . PRO A 1 80 ? -15.255 0.312 7.982 1.00 93.88 80 PRO A O 1
ATOM 634 N N . ASP A 1 81 ? -17.313 0.479 8.871 1.00 93.69 81 ASP A N 1
ATOM 635 C CA . ASP A 1 81 ? -17.933 1.176 7.737 1.00 93.69 81 ASP A CA 1
ATOM 636 C C . ASP A 1 81 ? -17.234 2.485 7.343 1.00 93.69 81 ASP A C 1
ATOM 638 O O . ASP A 1 81 ? -17.341 2.914 6.195 1.00 93.69 81 ASP A O 1
ATOM 642 N N . GLU A 1 82 ? -16.482 3.101 8.256 1.00 93.38 82 GLU A N 1
ATOM 643 C CA . GLU A 1 82 ? -15.693 4.310 7.991 1.00 93.38 82 GLU A CA 1
ATOM 644 C C . GLU A 1 82 ? -14.633 4.114 6.895 1.00 93.38 82 GLU A C 1
ATOM 646 O O . GLU A 1 82 ? -14.310 5.067 6.188 1.00 93.38 82 GLU A O 1
ATOM 651 N N . PHE A 1 83 ? -14.163 2.878 6.681 1.00 94.38 83 PHE A N 1
ATOM 652 C CA . PHE A 1 83 ? -13.201 2.555 5.624 1.00 94.38 83 PHE A CA 1
ATOM 653 C C . PHE A 1 83 ? -13.851 2.370 4.249 1.00 94.38 83 PHE A C 1
ATOM 655 O O . PHE A 1 83 ? -13.135 2.345 3.250 1.00 94.38 83 PHE A O 1
ATOM 662 N N . LYS A 1 84 ? -15.185 2.271 4.140 1.00 93.75 84 LYS A N 1
ATOM 663 C CA . LYS A 1 84 ? -15.862 2.018 2.851 1.00 93.75 84 LYS A CA 1
ATOM 664 C C . LYS A 1 84 ? -15.475 3.028 1.768 1.00 93.75 84 LYS A C 1
ATOM 666 O O . LYS A 1 84 ? -15.290 2.639 0.621 1.00 93.75 84 LYS A O 1
ATOM 671 N N . SER A 1 85 ? -15.304 4.299 2.130 1.00 94.00 85 SER A N 1
ATOM 672 C CA . SER A 1 85 ? -14.891 5.362 1.200 1.00 94.00 85 SER A CA 1
ATOM 673 C C . SER A 1 85 ? -13.456 5.182 0.693 1.00 94.00 85 SER A C 1
ATOM 675 O O . SER A 1 85 ? -13.163 5.431 -0.477 1.00 94.00 85 SER A O 1
ATOM 677 N N . SER A 1 86 ? -12.553 4.682 1.539 1.00 94.88 86 SER A N 1
ATOM 678 C CA . SER A 1 86 ? -11.185 4.355 1.132 1.00 94.88 86 SER A CA 1
ATOM 679 C C . SER A 1 86 ? -11.181 3.228 0.101 1.00 94.88 86 SER A C 1
ATOM 681 O O . SER A 1 86 ? -10.433 3.300 -0.873 1.00 94.88 86 SER A O 1
ATOM 683 N N . PHE A 1 87 ? -12.076 2.249 0.244 1.00 95.81 87 PHE A N 1
ATOM 684 C CA . PHE A 1 87 ? -12.203 1.121 -0.679 1.00 95.81 87 PHE A CA 1
ATOM 685 C C . PHE A 1 87 ? -13.048 1.401 -1.922 1.00 95.81 87 PHE A C 1
ATOM 687 O O . PHE A 1 87 ? -12.893 0.651 -2.878 1.00 95.81 87 PHE A O 1
ATOM 694 N N . ASP A 1 88 ? -13.912 2.425 -1.942 1.00 94.88 88 ASP A N 1
ATOM 695 C CA . ASP A 1 88 ? -14.821 2.652 -3.075 1.00 94.88 88 ASP A CA 1
ATOM 696 C C . ASP A 1 88 ? -14.085 2.734 -4.419 1.00 94.88 88 ASP A C 1
ATOM 698 O O . ASP A 1 88 ? -12.937 3.175 -4.502 1.00 94.88 88 ASP A O 1
ATOM 702 N N . PHE A 1 89 ? -14.719 2.264 -5.484 1.00 95.62 89 PHE A N 1
ATOM 703 C CA . PHE A 1 89 ? -14.137 2.329 -6.811 1.00 95.62 89 PHE A CA 1
ATOM 704 C C . PHE A 1 89 ? -15.213 2.375 -7.894 1.00 95.62 89 PHE A C 1
ATOM 706 O O . PHE A 1 89 ? -16.416 2.322 -7.626 1.00 95.62 89 PHE A O 1
ATOM 713 N N . ILE A 1 90 ? -14.753 2.522 -9.133 1.00 91.69 90 ILE A N 1
ATOM 714 C CA . ILE A 1 90 ? -15.579 2.653 -10.331 1.00 91.69 90 ILE A CA 1
ATOM 715 C C . ILE A 1 90 ? -16.531 1.447 -10.453 1.00 91.69 90 ILE A C 1
ATOM 717 O O . ILE A 1 90 ? -16.206 0.331 -10.042 1.00 91.69 90 ILE A O 1
ATOM 721 N N . ASP A 1 91 ? -17.728 1.696 -10.991 1.00 91.12 91 ASP A N 1
ATOM 722 C CA . ASP A 1 91 ? -18.774 0.697 -11.261 1.00 91.12 91 ASP A CA 1
ATOM 723 C C . ASP A 1 91 ? -19.268 -0.092 -10.038 1.00 91.12 91 ASP A C 1
ATOM 725 O O . ASP A 1 91 ? -19.742 -1.220 -10.156 1.00 91.12 91 ASP A O 1
ATOM 729 N N . GLY A 1 92 ? -19.193 0.506 -8.845 1.00 91.06 92 GLY A N 1
ATOM 730 C CA . GLY A 1 92 ? -19.652 -0.152 -7.621 1.00 91.06 92 GLY A CA 1
ATOM 731 C C . GLY A 1 92 ? -18.761 -1.328 -7.220 1.00 91.06 92 GLY A C 1
ATOM 732 O O . GLY A 1 92 ? -19.237 -2.278 -6.600 1.00 91.06 92 GLY A O 1
ATOM 733 N N . ASN A 1 93 ? -17.480 -1.266 -7.579 1.00 96.38 93 ASN A N 1
ATOM 734 C CA . ASN A 1 93 ? -16.453 -2.171 -7.086 1.00 96.38 93 ASN A CA 1
ATOM 735 C C . ASN A 1 93 ? -15.729 -1.565 -5.880 1.00 96.38 93 ASN A C 1
ATOM 737 O O . ASN A 1 93 ? -15.860 -0.379 -5.572 1.00 96.38 93 ASN A O 1
ATOM 741 N N . ILE A 1 94 ? -14.946 -2.397 -5.204 1.00 96.44 94 ILE A N 1
ATOM 742 C CA . ILE A 1 94 ? -13.937 -1.970 -4.242 1.00 96.44 94 ILE A CA 1
ATOM 743 C C . ILE A 1 94 ? -12.542 -2.199 -4.805 1.00 96.44 94 ILE A C 1
ATOM 745 O O . ILE A 1 94 ? -12.311 -3.154 -5.543 1.00 96.44 94 ILE A O 1
ATOM 749 N N . ASN A 1 95 ? -11.606 -1.339 -4.424 1.00 97.25 95 ASN A N 1
ATOM 750 C CA . ASN A 1 95 ? -10.216 -1.400 -4.846 1.00 97.25 95 ASN A CA 1
ATOM 751 C C . ASN A 1 95 ? -9.301 -1.400 -3.623 1.00 97.25 95 ASN A C 1
ATOM 753 O O . ASN A 1 95 ? -9.213 -0.422 -2.873 1.00 97.25 95 ASN A O 1
ATOM 757 N N . TRP A 1 96 ? -8.628 -2.526 -3.410 1.00 96.44 96 TRP A N 1
ATOM 758 C CA . TRP A 1 96 ? -7.794 -2.717 -2.231 1.00 96.44 96 TRP A CA 1
ATOM 759 C C . TRP A 1 96 ? -6.519 -1.875 -2.309 1.00 96.44 96 TRP A C 1
ATOM 761 O O . TRP A 1 96 ? -6.130 -1.265 -1.312 1.00 96.44 96 TRP A O 1
ATOM 771 N N . MET A 1 97 ? -5.903 -1.763 -3.491 1.00 97.19 97 MET A N 1
ATOM 772 C CA . MET A 1 97 ? -4.734 -0.905 -3.693 1.00 97.19 97 MET A CA 1
ATOM 773 C C . MET A 1 97 ? -5.051 0.571 -3.414 1.00 97.19 97 MET A C 1
ATOM 775 O O . MET A 1 97 ? -4.275 1.255 -2.745 1.00 97.19 97 MET A O 1
ATOM 779 N N . LYS A 1 98 ? -6.216 1.060 -3.849 1.00 96.88 98 LYS A N 1
ATOM 780 C CA . LYS A 1 98 ? -6.682 2.411 -3.508 1.00 96.88 98 LYS A CA 1
ATOM 781 C C . LYS A 1 98 ? -6.751 2.614 -1.996 1.00 96.88 98 LYS A C 1
ATOM 783 O O . LYS A 1 98 ? -6.218 3.604 -1.491 1.00 96.88 98 LYS A O 1
ATOM 788 N N . ALA A 1 99 ? -7.372 1.677 -1.282 1.00 96.50 99 ALA A N 1
ATOM 789 C CA . ALA A 1 99 ? -7.528 1.780 0.162 1.00 96.50 99 ALA A CA 1
ATOM 790 C C . ALA A 1 99 ? -6.172 1.860 0.876 1.00 96.50 99 ALA A C 1
ATOM 792 O O . ALA A 1 99 ? -5.945 2.770 1.668 1.00 96.50 99 ALA A O 1
ATOM 793 N N . VAL A 1 100 ? -5.222 0.982 0.549 1.00 96.69 100 VAL A N 1
ATOM 794 C CA . VAL A 1 100 ? -3.898 0.998 1.194 1.00 96.69 100 VAL A CA 1
ATOM 795 C C . VAL A 1 100 ? -3.076 2.239 0.837 1.00 96.69 100 VAL A C 1
ATOM 797 O O . VAL A 1 100 ? -2.351 2.745 1.694 1.00 96.69 100 VAL A O 1
ATOM 800 N N . ILE A 1 101 ? -3.217 2.798 -0.370 1.00 97.44 101 ILE A N 1
ATOM 801 C CA . ILE A 1 101 ? -2.587 4.079 -0.736 1.00 97.44 101 ILE A CA 1
ATOM 802 C C . ILE A 1 101 ? -3.111 5.208 0.159 1.00 97.44 101 ILE A C 1
ATOM 804 O O . ILE A 1 101 ? -2.334 6.042 0.628 1.00 97.44 101 ILE A O 1
ATOM 808 N N . LEU A 1 102 ? -4.419 5.233 0.418 1.00 97.00 102 LEU A N 1
ATOM 809 C CA . LEU A 1 102 ? -5.037 6.241 1.278 1.00 97.00 102 LEU A CA 1
ATOM 810 C C . LEU A 1 102 ? -4.660 6.046 2.750 1.00 97.00 102 LEU A C 1
ATOM 812 O O . LEU A 1 102 ? -4.356 7.021 3.441 1.00 97.00 102 LEU A O 1
ATOM 816 N N . GLU A 1 103 ? -4.631 4.798 3.215 1.00 96.56 103 GLU A N 1
ATOM 817 C CA . GLU A 1 103 ? -4.477 4.489 4.634 1.00 96.56 103 GLU A CA 1
ATOM 818 C C . GLU A 1 103 ? -3.023 4.370 5.114 1.00 96.56 103 GLU A C 1
ATOM 820 O O . GLU A 1 103 ? -2.766 4.520 6.308 1.00 96.56 103 GLU A O 1
ATOM 825 N N . SER A 1 104 ? -2.053 4.143 4.232 1.00 96.88 104 SER A N 1
ATOM 826 C CA . SER A 1 104 ? -0.633 4.056 4.611 1.00 96.88 104 SER A CA 1
ATOM 827 C C . SER A 1 104 ? -0.014 5.423 4.939 1.00 96.88 104 SER A C 1
ATOM 829 O O . SER A 1 104 ? -0.452 6.468 4.451 1.00 96.88 104 SER A O 1
ATOM 831 N N . ASP A 1 105 ? 1.041 5.445 5.763 1.00 96.62 105 ASP A N 1
ATOM 832 C CA . ASP A 1 105 ? 1.785 6.668 6.104 1.00 96.62 105 ASP A CA 1
ATOM 833 C C . ASP A 1 105 ? 2.683 7.133 4.945 1.00 96.62 105 ASP A C 1
ATOM 835 O O . ASP A 1 105 ? 2.855 8.344 4.729 1.00 96.62 105 ASP A O 1
ATOM 839 N N . LYS A 1 106 ? 3.245 6.179 4.190 1.00 97.12 106 LYS A N 1
ATOM 840 C CA . LYS A 1 106 ? 4.074 6.419 3.002 1.00 97.12 106 LYS A CA 1
ATOM 841 C C . LYS A 1 106 ? 3.754 5.437 1.887 1.00 97.12 106 LYS A C 1
ATOM 843 O O . LYS A 1 106 ? 3.555 4.260 2.147 1.00 97.12 106 LYS A O 1
ATOM 848 N N . VAL A 1 107 ? 3.807 5.935 0.655 1.00 97.88 107 VAL A N 1
ATOM 849 C CA . VAL A 1 107 ? 3.669 5.136 -0.564 1.00 97.88 107 VAL A CA 1
ATOM 850 C C . VAL A 1 107 ? 4.992 5.154 -1.315 1.00 97.88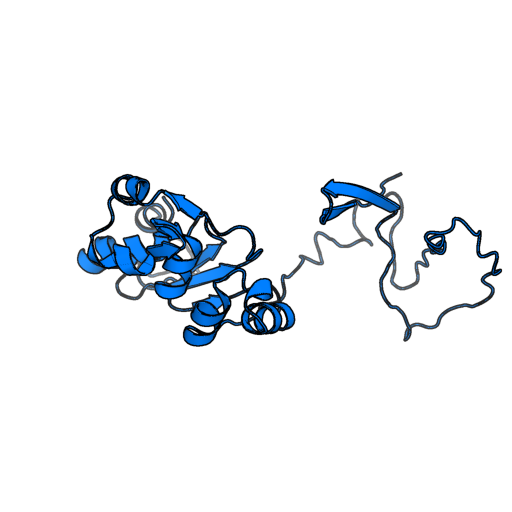 107 VAL A C 1
ATOM 852 O O . VAL A 1 107 ? 5.603 6.210 -1.518 1.00 97.88 107 VAL A O 1
ATOM 855 N N . LEU A 1 108 ? 5.440 3.966 -1.688 1.00 97.19 108 LEU A N 1
ATOM 856 C CA . LEU A 1 108 ? 6.712 3.665 -2.310 1.00 97.19 108 LEU A CA 1
ATOM 857 C C . LEU A 1 108 ? 6.486 2.869 -3.596 1.00 97.19 108 LEU A C 1
ATOM 859 O O . LEU A 1 108 ? 5.452 2.228 -3.781 1.00 97.19 108 LEU A O 1
ATOM 863 N N . THR A 1 109 ? 7.473 2.890 -4.476 1.00 95.62 109 THR A N 1
ATOM 864 C CA . THR A 1 109 ? 7.534 2.017 -5.645 1.00 95.62 109 THR A CA 1
ATOM 865 C C . THR A 1 109 ? 8.982 1.718 -6.013 1.00 95.62 109 THR A C 1
ATOM 867 O O . THR A 1 109 ? 9.902 2.273 -5.417 1.00 95.62 109 THR A O 1
ATOM 870 N N . VAL A 1 110 ? 9.188 0.851 -6.996 1.00 93.12 110 VAL A N 1
ATOM 871 C CA . VAL A 1 110 ? 10.473 0.208 -7.301 1.00 93.12 110 VAL A CA 1
ATOM 872 C C . VAL A 1 110 ? 11.460 1.069 -8.095 1.00 93.12 110 VAL A C 1
ATOM 874 O O . VAL A 1 110 ? 12.573 0.629 -8.371 1.00 93.12 110 VAL A O 1
ATOM 877 N N . SER A 1 111 ? 11.088 2.286 -8.507 1.00 92.19 111 SER A N 1
ATOM 878 C CA . SER A 1 111 ? 12.042 3.243 -9.083 1.00 92.19 111 SER A CA 1
ATOM 879 C C . SER A 1 111 ? 11.522 4.686 -9.072 1.00 92.19 111 SER A C 1
ATOM 881 O O . SER A 1 111 ? 10.307 4.902 -9.115 1.00 92.19 111 SER A O 1
ATOM 883 N N . PRO A 1 112 ? 12.413 5.699 -9.018 1.00 93.00 112 PRO A N 1
ATOM 884 C CA . PRO A 1 112 ? 12.012 7.105 -9.120 1.00 93.00 112 PRO A CA 1
ATOM 885 C C . PRO A 1 112 ? 11.286 7.424 -10.429 1.00 93.00 112 PRO A C 1
ATOM 887 O O . PRO A 1 112 ? 10.284 8.126 -10.412 1.00 93.00 112 PRO A O 1
ATOM 890 N N . TYR A 1 113 ? 11.740 6.842 -11.542 1.00 93.75 113 TYR A N 1
ATOM 891 C CA . TYR A 1 113 ? 11.098 7.021 -12.842 1.00 93.75 113 TYR A CA 1
ATOM 892 C C . TYR A 1 113 ? 9.682 6.438 -12.866 1.00 93.75 113 TYR A C 1
ATOM 894 O O . TYR A 1 113 ? 8.753 7.079 -13.341 1.00 93.75 113 TYR A O 1
ATOM 902 N N . TYR A 1 114 ? 9.489 5.251 -12.290 1.00 94.06 114 TYR A N 1
ATOM 903 C CA . TYR A 1 114 ? 8.166 4.643 -12.227 1.00 94.06 114 TYR A CA 1
ATOM 904 C C . TYR A 1 114 ? 7.218 5.453 -11.332 1.00 94.06 114 TYR A C 1
ATOM 906 O O . TYR A 1 114 ? 6.062 5.646 -11.683 1.00 94.06 114 TYR A O 1
ATOM 914 N N . ALA A 1 115 ? 7.710 6.038 -10.233 1.00 95.44 115 ALA A N 1
ATOM 915 C CA . ALA A 1 115 ? 6.922 6.980 -9.434 1.00 95.44 115 ALA A CA 1
ATOM 916 C C . ALA A 1 115 ? 6.421 8.184 -10.257 1.00 95.44 115 ALA A C 1
ATOM 918 O O . ALA A 1 115 ? 5.272 8.591 -10.086 1.00 95.44 115 ALA A O 1
ATOM 919 N N . GLU A 1 116 ? 7.257 8.735 -11.142 1.00 95.88 116 GLU A N 1
ATOM 920 C CA . GLU A 1 116 ? 6.873 9.813 -12.066 1.00 95.88 116 GLU A CA 1
ATOM 921 C C . GLU A 1 116 ? 5.879 9.328 -13.129 1.00 95.88 116 GLU A C 1
ATOM 923 O O . GLU A 1 116 ? 4.889 10.010 -13.400 1.00 95.88 116 GLU A O 1
ATOM 928 N N . GLU A 1 117 ? 6.097 8.136 -13.689 1.00 96.00 117 GLU A N 1
ATOM 929 C CA . GLU A 1 117 ? 5.206 7.534 -14.681 1.00 96.00 117 GLU A CA 1
ATOM 930 C C . GLU A 1 117 ? 3.796 7.332 -14.115 1.00 96.00 117 GLU A C 1
ATOM 932 O O . GLU A 1 117 ? 2.831 7.789 -14.731 1.00 96.00 117 GLU A O 1
ATOM 937 N N . LEU A 1 118 ? 3.671 6.745 -12.920 1.00 95.38 118 LEU A N 1
ATOM 938 C CA . LEU A 1 118 ? 2.385 6.446 -12.276 1.00 95.38 118 LEU A CA 1
ATOM 939 C C . LEU A 1 118 ? 1.505 7.679 -12.055 1.00 95.38 118 LEU A C 1
ATOM 941 O O . LEU A 1 118 ? 0.281 7.571 -12.011 1.00 95.38 118 LEU A O 1
ATOM 945 N N . VAL A 1 119 ? 2.114 8.856 -11.907 1.00 97.00 119 VAL A N 1
ATOM 946 C CA . VAL A 1 119 ? 1.382 10.117 -11.759 1.00 97.00 119 VAL A CA 1
ATOM 947 C C . VAL A 1 119 ? 1.309 10.906 -13.064 1.00 97.00 119 VAL A C 1
ATOM 949 O O . VAL A 1 119 ? 0.669 11.947 -13.094 1.00 97.00 119 VAL A O 1
ATOM 952 N N . SER A 1 120 ? 1.937 10.477 -14.154 1.00 94.19 120 SER A N 1
ATOM 953 C CA . SER A 1 120 ? 2.009 11.291 -15.375 1.00 94.19 120 SER A CA 1
ATOM 954 C C . SER A 1 120 ? 0.678 11.377 -16.131 1.00 94.19 120 SER A C 1
ATOM 956 O O . SER A 1 120 ? 0.363 12.435 -16.679 1.00 94.19 120 SER A O 1
ATOM 958 N N . ALA A 1 121 ? -0.121 10.306 -16.127 1.00 91.25 121 ALA A N 1
ATOM 959 C CA . ALA A 1 121 ? -1.389 10.236 -16.846 1.00 91.25 121 ALA A CA 1
ATOM 960 C C . ALA A 1 121 ? -2.337 9.157 -16.271 1.00 91.25 121 ALA A C 1
ATOM 962 O O . ALA A 1 121 ? -1.866 8.229 -15.607 1.00 91.25 121 ALA A O 1
ATOM 963 N N . PRO A 1 122 ? -3.659 9.244 -16.533 1.00 92.56 122 PRO A N 1
ATOM 964 C CA . PRO A 1 122 ? -4.644 8.280 -16.030 1.00 92.56 122 PRO A CA 1
ATOM 965 C C . PRO A 1 122 ? -4.406 6.829 -16.457 1.00 92.56 122 PRO A C 1
ATOM 967 O O . PRO A 1 122 ? -4.574 5.924 -15.645 1.00 92.56 122 PRO A O 1
ATOM 970 N N . ASP A 1 123 ? -3.974 6.605 -17.699 1.00 91.81 123 ASP A N 1
ATOM 971 C CA . ASP A 1 123 ? -3.639 5.282 -18.240 1.00 91.81 123 ASP A CA 1
ATOM 972 C C . ASP A 1 123 ? -2.384 4.694 -17.583 1.00 91.81 123 ASP A C 1
ATOM 974 O O . ASP A 1 123 ? -2.280 3.484 -17.395 1.00 91.81 123 ASP A O 1
ATOM 978 N N . LYS A 1 124 ? -1.445 5.555 -17.175 1.00 94.38 124 LYS A N 1
ATOM 979 C CA . LYS A 1 124 ? -0.215 5.149 -16.486 1.00 94.38 124 LYS A CA 1
ATOM 980 C C . LYS A 1 124 ? -0.443 4.785 -15.028 1.00 94.38 124 LYS A C 1
ATOM 982 O O . LYS A 1 124 ? 0.155 3.834 -14.536 1.00 94.38 124 LYS A O 1
ATOM 987 N N . GLY A 1 125 ? -1.305 5.529 -14.342 1.00 91.94 125 GLY A N 1
ATOM 988 C CA . GLY A 1 125 ? -1.704 5.222 -12.971 1.00 91.94 125 GLY A CA 1
ATOM 989 C C . GLY A 1 125 ? -2.856 4.227 -12.868 1.00 91.94 125 GLY A C 1
ATOM 990 O O . GLY A 1 125 ? -3.257 3.936 -11.745 1.00 91.94 125 GLY A O 1
ATOM 991 N N . VAL A 1 126 ? -3.392 3.743 -13.998 1.00 94.94 126 VAL A N 1
ATOM 992 C CA . VAL A 1 126 ? -4.521 2.801 -14.082 1.00 94.94 126 VAL A CA 1
ATOM 993 C C . VAL A 1 126 ? -5.647 3.255 -13.144 1.00 94.94 126 VAL A C 1
ATOM 995 O O . VAL A 1 126 ? -5.935 2.641 -12.118 1.00 94.94 126 VAL A O 1
ATOM 998 N N . GLU A 1 127 ? -6.181 4.449 -13.433 1.00 95.50 127 GLU A N 1
ATOM 999 C CA . GLU A 1 127 ? -7.266 5.116 -12.690 1.00 95.50 127 GLU A CA 1
ATOM 1000 C C . GLU A 1 127 ? -6.936 5.536 -11.237 1.00 95.50 127 GLU A C 1
ATOM 1002 O O . GLU A 1 127 ? -7.747 6.197 -10.578 1.00 95.50 127 GLU A O 1
ATOM 1007 N N . LEU A 1 128 ? -5.736 5.224 -10.732 1.00 96.50 128 LEU A N 1
ATOM 1008 C CA . LEU A 1 128 ? -5.248 5.641 -9.412 1.00 96.50 128 LEU A CA 1
ATOM 1009 C C . LEU A 1 128 ? -4.285 6.836 -9.467 1.00 96.50 128 LEU A C 1
ATOM 1011 O O . LEU A 1 128 ? -3.873 7.328 -8.413 1.00 96.50 128 LEU A O 1
ATOM 1015 N N . ASP A 1 129 ? -3.966 7.352 -10.657 1.00 96.44 129 ASP A N 1
ATOM 1016 C CA . ASP A 1 129 ? -3.011 8.448 -10.889 1.00 96.44 129 ASP A CA 1
ATOM 1017 C C . ASP A 1 129 ? -3.274 9.661 -9.980 1.00 96.44 129 ASP A C 1
ATOM 1019 O O . ASP A 1 129 ? -2.373 10.176 -9.313 1.00 96.44 129 ASP A O 1
ATOM 1023 N N . ASN A 1 130 ? -4.534 10.088 -9.876 1.00 95.94 130 ASN A N 1
ATOM 1024 C CA . ASN A 1 130 ? -4.927 11.243 -9.075 1.00 95.94 130 ASN A CA 1
ATOM 1025 C C . ASN A 1 130 ? -4.798 10.996 -7.571 1.00 95.94 130 ASN A C 1
ATOM 1027 O O . ASN A 1 130 ? -4.406 11.896 -6.821 1.00 95.94 130 ASN A O 1
ATOM 1031 N N . ILE A 1 131 ? -5.105 9.778 -7.129 1.00 96.50 131 ILE A N 1
ATOM 1032 C CA . ILE A 1 131 ? -5.008 9.383 -5.723 1.00 96.50 131 ILE A CA 1
ATOM 1033 C C . ILE A 1 131 ? -3.534 9.296 -5.318 1.00 96.50 131 ILE A C 1
ATOM 1035 O O . ILE A 1 131 ? -3.144 9.869 -4.296 1.00 96.50 131 ILE A O 1
ATOM 1039 N N . ILE A 1 132 ? -2.703 8.678 -6.160 1.00 97.00 132 ILE A N 1
ATOM 1040 C CA . ILE A 1 132 ? -1.252 8.582 -5.971 1.00 97.00 132 ILE A CA 1
ATOM 1041 C C . ILE A 1 132 ? -0.629 9.980 -5.945 1.00 97.00 132 ILE A C 1
ATOM 1043 O O . ILE A 1 132 ? 0.129 10.298 -5.028 1.00 97.00 132 ILE A O 1
ATOM 1047 N N . ARG A 1 133 ? -1.000 10.858 -6.884 1.00 96.19 133 ARG A N 1
ATOM 1048 C CA . ARG A 1 133 ? -0.527 12.250 -6.941 1.00 96.19 133 ARG A CA 1
ATOM 1049 C C . ARG A 1 133 ? -0.878 13.029 -5.674 1.00 96.19 133 ARG A C 1
ATOM 1051 O O . ARG A 1 133 ? -0.030 13.736 -5.136 1.00 96.19 133 ARG A O 1
ATOM 1058 N N . LYS A 1 134 ? -2.113 12.888 -5.180 1.00 95.88 134 LYS A N 1
ATOM 1059 C CA . LYS A 1 134 ? -2.580 13.560 -3.957 1.00 95.88 134 LYS A CA 1
ATOM 1060 C C . LYS A 1 134 ? -1.855 13.048 -2.714 1.00 95.88 134 LYS A C 1
ATOM 1062 O O . LYS A 1 134 ? -1.542 13.839 -1.825 1.00 95.88 134 LYS A O 1
ATOM 1067 N N . ARG A 1 135 ? -1.606 11.737 -2.630 1.00 95.81 135 ARG A N 1
ATOM 1068 C CA . ARG A 1 135 ? -0.926 11.128 -1.479 1.00 95.81 135 ARG A CA 1
ATOM 1069 C C . ARG A 1 135 ? 0.584 11.375 -1.490 1.00 95.81 135 ARG A C 1
ATOM 1071 O O . ARG A 1 135 ? 1.175 11.529 -0.417 1.00 95.81 135 ARG A O 1
ATOM 1078 N N . GLY A 1 136 ? 1.167 11.434 -2.684 1.00 96.75 136 GLY A N 1
ATOM 1079 C CA . GLY A 1 136 ? 2.601 11.450 -2.937 1.00 96.75 136 GLY A CA 1
ATOM 1080 C C . GLY A 1 136 ? 3.194 10.040 -2.926 1.00 96.75 136 GLY A C 1
ATOM 1081 O O . GLY A 1 136 ? 2.891 9.235 -2.046 1.00 96.75 136 GLY A O 1
ATOM 1082 N N . ILE A 1 137 ? 4.084 9.769 -3.880 1.00 97.31 137 ILE A N 1
ATOM 1083 C CA . ILE A 1 137 ? 4.790 8.494 -4.038 1.00 97.31 137 ILE A CA 1
ATOM 1084 C C . ILE A 1 137 ? 6.295 8.733 -4.174 1.00 97.31 137 ILE A C 1
ATOM 1086 O O . ILE A 1 137 ? 6.721 9.763 -4.700 1.00 97.31 137 ILE A O 1
ATOM 1090 N N . LYS A 1 138 ? 7.111 7.804 -3.667 1.00 96.62 138 LYS A N 1
ATOM 1091 C CA . LYS A 1 138 ? 8.571 7.834 -3.831 1.00 96.62 138 LYS A CA 1
ATOM 1092 C C . LYS A 1 138 ? 9.086 6.538 -4.432 1.00 96.62 138 LYS A C 1
ATOM 1094 O O . LYS A 1 138 ? 8.684 5.460 -4.021 1.00 96.62 138 LYS A O 1
ATOM 1099 N N . GLY A 1 139 ? 10.027 6.648 -5.354 1.00 93.62 139 GLY A N 1
ATOM 1100 C CA . GLY A 1 139 ? 10.721 5.495 -5.901 1.00 93.62 139 GLY A CA 1
ATOM 1101 C C . GLY A 1 139 ? 11.963 5.119 -5.103 1.00 93.62 139 GLY A C 1
ATOM 1102 O O . GLY A 1 139 ? 12.800 5.981 -4.837 1.00 93.62 139 GLY A O 1
ATOM 1103 N N . ILE A 1 140 ? 12.101 3.842 -4.762 1.00 89.88 14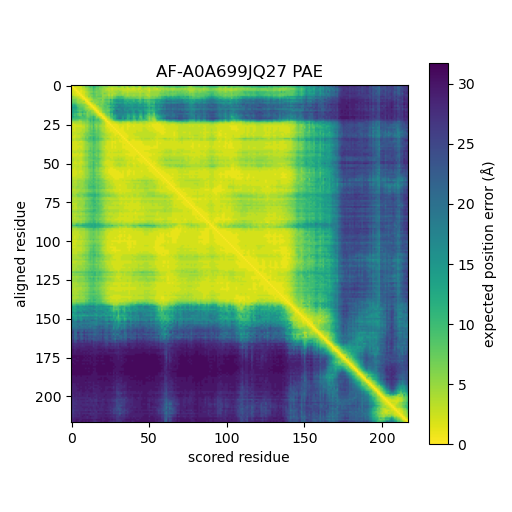0 ILE A N 1
ATOM 1104 C CA . ILE A 1 140 ? 13.308 3.236 -4.201 1.00 89.88 140 ILE A CA 1
ATOM 1105 C C . ILE A 1 140 ? 13.705 2.102 -5.138 1.00 89.88 140 ILE A C 1
ATOM 1107 O O . ILE A 1 140 ? 12.920 1.191 -5.369 1.00 89.88 140 ILE A O 1
ATOM 1111 N N . VAL A 1 141 ? 14.908 2.190 -5.703 1.00 86.44 141 VAL A N 1
ATOM 1112 C CA . VAL A 1 141 ? 15.411 1.183 -6.641 1.00 86.44 141 VAL A CA 1
ATOM 1113 C C . VAL A 1 141 ? 15.579 -0.146 -5.912 1.00 86.44 141 VAL A C 1
ATOM 1115 O O . VAL A 1 141 ? 16.169 -0.184 -4.831 1.00 86.44 141 VAL A O 1
ATOM 1118 N N . ASN A 1 142 ? 15.072 -1.226 -6.507 1.00 76.25 142 ASN A N 1
ATOM 1119 C CA . ASN A 1 142 ? 15.303 -2.572 -5.994 1.00 76.25 142 ASN A CA 1
ATOM 1120 C C . ASN A 1 142 ? 16.808 -2.865 -5.937 1.00 76.25 142 ASN A C 1
ATOM 1122 O O . ASN A 1 142 ? 17.531 -2.640 -6.906 1.00 76.25 142 ASN A O 1
ATOM 1126 N N . GLY A 1 143 ? 17.268 -3.379 -4.800 1.00 71.25 143 GLY A N 1
ATOM 1127 C CA . GLY A 1 143 ? 18.626 -3.893 -4.660 1.00 71.25 143 GLY A CA 1
ATOM 1128 C C . GLY A 1 143 ? 18.723 -5.345 -5.122 1.00 71.25 143 GLY A C 1
ATOM 1129 O O . GLY A 1 143 ? 17.743 -6.087 -5.065 1.00 71.25 143 GLY A O 1
ATOM 1130 N N . MET A 1 144 ? 19.921 -5.754 -5.533 1.00 74.75 144 MET A N 1
ATOM 1131 C CA . MET A 1 144 ? 20.306 -7.160 -5.667 1.00 74.75 144 MET A CA 1
ATOM 1132 C C . MET A 1 144 ? 21.484 -7.439 -4.733 1.00 74.75 144 MET A C 1
ATOM 1134 O O . MET A 1 144 ? 22.325 -6.562 -4.530 1.00 74.75 144 MET A O 1
ATOM 1138 N N . ASP A 1 145 ? 21.546 -8.638 -4.155 1.00 73.50 145 ASP A N 1
ATOM 1139 C CA . ASP A 1 145 ? 22.726 -9.063 -3.402 1.00 73.50 145 ASP A CA 1
ATOM 1140 C C . ASP A 1 145 ? 23.842 -9.408 -4.393 1.00 73.50 145 ASP A C 1
ATOM 1142 O O . ASP A 1 145 ? 23.820 -10.448 -5.048 1.00 73.50 145 ASP A O 1
ATOM 1146 N N . GLU A 1 146 ? 24.814 -8.510 -4.524 1.00 70.00 146 GLU A N 1
ATOM 1147 C CA . GLU A 1 146 ? 25.943 -8.674 -5.439 1.00 70.00 146 GLU A CA 1
ATOM 1148 C C . GLU A 1 146 ? 26.912 -9.790 -5.025 1.00 70.00 146 GLU A C 1
ATOM 1150 O O . GLU A 1 146 ? 27.745 -10.185 -5.838 1.00 70.00 146 GLU A O 1
ATOM 1155 N N . GLN A 1 147 ? 26.851 -10.294 -3.787 1.00 72.69 147 GLN A N 1
ATOM 1156 C CA . GLN A 1 147 ? 27.674 -11.422 -3.341 1.00 72.69 147 GLN A CA 1
ATOM 1157 C C . GLN A 1 147 ? 27.045 -12.749 -3.756 1.00 72.69 147 GLN A C 1
ATOM 1159 O O . GLN A 1 147 ? 27.751 -13.636 -4.241 1.00 72.69 147 GLN A O 1
ATOM 1164 N N . GLU A 1 148 ? 25.728 -12.870 -3.580 1.00 71.94 148 GLU A N 1
ATOM 1165 C CA . GLU A 1 148 ? 24.968 -14.039 -4.022 1.00 71.94 148 GLU A CA 1
ATOM 1166 C C . GLU A 1 148 ? 24.900 -14.094 -5.554 1.00 71.94 148 GLU A C 1
ATOM 1168 O O . GLU A 1 148 ? 25.252 -15.105 -6.162 1.00 71.94 148 GLU A O 1
ATOM 1173 N N . TRP A 1 149 ? 24.544 -12.976 -6.186 1.00 65.25 149 TRP A N 1
ATOM 1174 C CA . TRP A 1 149 ? 24.393 -12.844 -7.636 1.00 65.25 149 TRP A CA 1
ATOM 1175 C C . TRP A 1 149 ? 25.676 -12.347 -8.299 1.00 65.25 149 TRP A C 1
ATOM 1177 O O . TRP A 1 149 ? 25.664 -11.447 -9.141 1.00 65.25 149 TRP A O 1
ATOM 1187 N N . ASN A 1 150 ? 26.806 -12.940 -7.913 1.00 69.75 150 ASN A N 1
ATOM 1188 C CA . ASN A 1 150 ? 28.099 -12.612 -8.486 1.00 69.75 150 ASN A CA 1
ATOM 1189 C C . ASN A 1 150 ? 28.432 -13.556 -9.652 1.00 69.75 150 ASN A C 1
ATOM 1191 O O . ASN A 1 150 ? 28.836 -14.700 -9.418 1.00 69.75 150 ASN A O 1
ATOM 1195 N N . PRO A 1 151 ? 28.402 -13.093 -10.910 1.00 69.56 151 PRO A N 1
ATOM 1196 C CA . PRO A 1 151 ? 28.658 -13.957 -12.057 1.00 69.56 151 PRO A CA 1
ATOM 1197 C C . PRO A 1 151 ? 30.123 -14.437 -12.153 1.00 69.56 151 PRO A C 1
ATOM 1199 O O . PRO A 1 151 ? 30.435 -15.312 -12.962 1.00 69.56 151 PRO A O 1
ATOM 1202 N N . MET A 1 152 ? 31.036 -13.903 -11.329 1.00 69.25 152 MET A N 1
ATOM 1203 C CA . MET A 1 152 ? 32.409 -14.404 -11.185 1.00 69.25 152 MET A CA 1
ATOM 1204 C C . MET A 1 152 ? 32.523 -15.625 -10.274 1.00 69.25 152 MET A C 1
ATOM 1206 O O . MET A 1 152 ? 33.478 -16.405 -10.392 1.00 69.25 152 MET A O 1
ATOM 1210 N N . THR A 1 153 ? 31.605 -15.769 -9.322 1.00 75.00 153 THR A N 1
ATOM 1211 C CA . THR A 1 153 ? 31.652 -16.821 -8.297 1.00 75.00 153 THR A CA 1
ATOM 1212 C C . THR A 1 153 ? 30.435 -17.733 -8.314 1.00 75.00 153 THR A C 1
ATOM 1214 O O . THR A 1 153 ? 30.446 -18.735 -7.598 1.00 75.00 153 THR A O 1
ATOM 1217 N N . ASP A 1 154 ? 29.441 -17.427 -9.146 1.00 74.94 154 ASP A N 1
ATOM 1218 C CA . ASP A 1 154 ? 28.283 -18.273 -9.390 1.00 74.94 154 ASP A CA 1
ATOM 1219 C C . ASP A 1 154 ? 28.738 -19.660 -9.874 1.00 74.94 154 ASP A C 1
ATOM 1221 O O . ASP A 1 154 ? 29.573 -19.806 -10.769 1.00 74.94 154 ASP A O 1
ATOM 1225 N N . LYS A 1 155 ? 28.234 -20.694 -9.199 1.00 73.44 155 LYS A N 1
ATOM 1226 C CA . LYS A 1 155 ? 28.557 -22.103 -9.459 1.00 73.44 155 LYS A CA 1
ATOM 1227 C C . LYS A 1 155 ? 27.607 -22.731 -10.477 1.00 73.44 155 LYS A C 1
ATOM 1229 O O . LYS A 1 155 ? 27.888 -23.832 -10.948 1.00 73.44 155 LYS A O 1
ATOM 1234 N N . PHE A 1 156 ? 26.492 -22.068 -10.771 1.00 71.50 156 PHE A N 1
ATOM 1235 C CA . PHE A 1 156 ? 25.470 -22.522 -11.709 1.00 71.50 156 PHE A CA 1
ATOM 1236 C C . PHE A 1 156 ? 25.691 -21.972 -13.122 1.00 71.50 156 PHE A C 1
ATOM 1238 O O . PHE A 1 156 ? 25.057 -22.443 -14.065 1.00 71.50 156 PHE A O 1
ATOM 1245 N N . THR A 1 157 ? 26.625 -21.035 -13.301 1.00 62.50 157 THR A N 1
ATOM 1246 C CA . THR A 1 157 ? 27.077 -20.594 -14.620 1.00 62.50 157 THR A CA 1
ATOM 1247 C C . THR A 1 157 ? 28.249 -21.449 -15.100 1.00 62.50 157 THR A C 1
ATOM 1249 O O . THR A 1 157 ? 29.239 -21.672 -14.404 1.00 62.50 157 THR A O 1
ATOM 1252 N N . SER A 1 158 ? 28.154 -21.938 -16.337 1.00 64.56 158 SER A N 1
ATOM 1253 C CA . SER A 1 158 ? 29.220 -22.718 -16.983 1.00 64.56 158 SER A CA 1
ATOM 1254 C C . SER A 1 158 ? 30.466 -21.876 -17.295 1.00 64.56 158 SER A C 1
ATOM 1256 O O . SER A 1 158 ? 31.555 -22.419 -17.487 1.00 64.56 158 SER A O 1
ATOM 1258 N N . MET A 1 159 ? 30.328 -20.547 -17.314 1.00 61.47 159 MET A N 1
ATOM 1259 C CA . MET A 1 159 ? 31.406 -19.592 -17.557 1.00 61.47 159 MET A CA 1
ATOM 1260 C C . MET A 1 159 ? 31.326 -18.413 -16.588 1.00 61.47 159 MET A C 1
ATOM 1262 O O . MET A 1 159 ? 30.271 -17.811 -16.411 1.00 61.47 159 MET A O 1
ATOM 1266 N N . LYS A 1 160 ? 32.478 -18.041 -16.024 1.00 67.94 160 LYS A N 1
ATOM 1267 C CA . LYS A 1 160 ? 32.613 -16.885 -15.133 1.00 67.94 160 LYS A CA 1
ATOM 1268 C C . LYS A 1 160 ? 32.702 -15.595 -15.943 1.00 67.94 160 LYS A C 1
ATOM 1270 O O . LYS A 1 160 ? 33.566 -15.473 -16.817 1.00 67.94 160 LYS A O 1
ATOM 1275 N N . LEU A 1 161 ? 31.833 -14.630 -15.649 1.00 62.94 161 LEU A N 1
ATOM 1276 C CA . LEU A 1 161 ? 31.785 -13.357 -16.373 1.00 62.94 161 LEU A CA 1
ATOM 1277 C C . LEU A 1 161 ? 32.519 -12.263 -15.595 1.00 62.94 161 LEU A C 1
ATOM 1279 O O . LEU A 1 161 ? 32.089 -11.852 -14.523 1.00 62.94 161 LEU A O 1
ATOM 1283 N N . 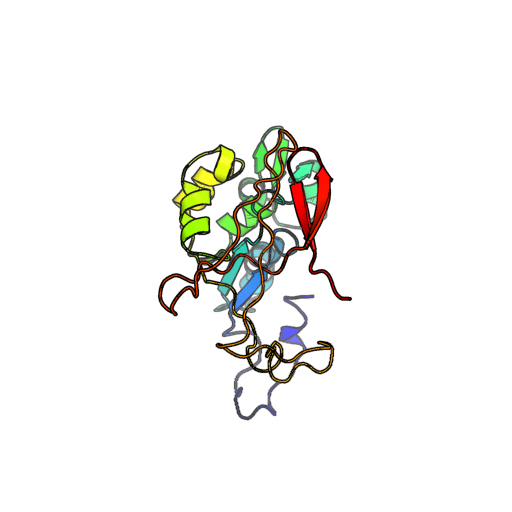THR A 1 162 ? 33.625 -11.788 -16.167 1.00 62.19 162 THR A N 1
ATOM 1284 C CA . THR A 1 162 ? 34.405 -10.631 -15.703 1.00 62.19 162 THR A CA 1
ATOM 1285 C C . THR A 1 162 ? 33.927 -9.349 -16.388 1.00 62.19 162 THR A C 1
ATOM 1287 O O . THR A 1 162 ? 33.299 -9.412 -17.441 1.00 62.19 162 THR A O 1
ATOM 1290 N N . LEU A 1 163 ? 34.348 -8.179 -15.892 1.00 58.84 163 LEU A N 1
ATOM 1291 C CA . LEU A 1 163 ? 34.174 -6.888 -16.587 1.00 58.84 163 LEU A CA 1
ATOM 1292 C C . LEU A 1 163 ? 34.746 -6.870 -18.022 1.00 58.84 163 LEU A C 1
ATOM 1294 O O . LEU A 1 163 ? 34.357 -6.038 -18.834 1.00 58.84 163 LEU A O 1
ATOM 1298 N N . ASN A 1 164 ? 35.664 -7.790 -18.339 1.00 55.25 164 ASN A N 1
ATOM 1299 C CA . ASN A 1 164 ? 36.275 -7.931 -19.661 1.00 55.25 164 ASN A CA 1
ATOM 1300 C C . ASN A 1 164 ? 35.649 -9.057 -20.498 1.00 55.25 164 ASN A C 1
ATOM 1302 O O . ASN A 1 164 ? 36.047 -9.255 -21.650 1.00 55.25 164 ASN A O 1
ATOM 1306 N N . SER A 1 165 ? 34.706 -9.815 -19.936 1.00 53.03 165 SER A N 1
ATOM 1307 C CA . SER A 1 165 ? 34.004 -10.872 -20.653 1.00 53.03 165 SER A CA 1
ATOM 1308 C C . SER A 1 165 ? 33.055 -10.222 -21.655 1.00 53.03 165 SER A C 1
ATOM 1310 O O . SER A 1 165 ? 32.088 -9.568 -21.281 1.00 53.03 165 SER A O 1
ATOM 1312 N N . ARG A 1 166 ? 33.360 -10.370 -22.946 1.00 52.84 166 ARG A N 1
ATOM 1313 C CA . ARG A 1 166 ? 32.535 -9.842 -24.036 1.00 52.84 166 ARG A CA 1
ATOM 1314 C C . ARG A 1 166 ? 31.518 -10.899 -24.452 1.00 52.84 166 ARG A C 1
ATOM 1316 O O . ARG A 1 166 ? 31.907 -11.990 -24.866 1.00 52.84 166 ARG A O 1
ATOM 1323 N N . CYS A 1 167 ? 30.235 -10.573 -24.393 1.00 51.00 167 CYS A N 1
ATOM 1324 C CA . CYS A 1 167 ? 29.219 -11.284 -25.157 1.00 51.00 167 CYS A CA 1
ATOM 1325 C C . CYS A 1 167 ? 29.229 -10.755 -26.599 1.00 51.00 167 CYS A C 1
ATOM 1327 O O . CYS A 1 167 ? 29.260 -9.550 -26.845 1.00 51.00 167 CYS A O 1
ATOM 1329 N N . HIS A 1 168 ? 29.252 -11.664 -27.573 1.00 46.34 168 HIS A N 1
ATOM 1330 C CA . HIS A 1 168 ? 28.909 -11.318 -28.946 1.00 46.34 168 HIS A CA 1
ATOM 1331 C C . HIS A 1 168 ? 27.384 -11.253 -29.032 1.00 46.34 168 HIS A C 1
ATOM 1333 O O . HIS A 1 168 ? 26.732 -12.294 -29.129 1.00 46.34 168 HIS A O 1
ATOM 1339 N N . GLY A 1 169 ? 26.826 -10.046 -28.971 1.00 44.16 169 GLY A N 1
ATOM 1340 C CA . GLY A 1 169 ? 25.423 -9.825 -29.301 1.00 44.16 169 GLY A CA 1
ATOM 1341 C C . GLY A 1 169 ? 25.197 -10.106 -30.782 1.00 44.16 169 GLY A C 1
ATOM 1342 O O . GLY A 1 169 ? 25.872 -9.534 -31.642 1.00 44.16 169 GLY A O 1
ATOM 1343 N N . HIS A 1 170 ? 24.273 -11.010 -31.096 1.00 39.75 170 HIS A N 1
ATOM 1344 C CA . HIS A 1 170 ? 23.719 -11.081 -32.444 1.00 39.75 170 HIS A CA 1
ATOM 1345 C C . HIS A 1 170 ? 22.697 -9.945 -32.578 1.00 39.75 170 HIS A C 1
ATOM 1347 O O . HIS A 1 170 ? 21.864 -9.800 -31.684 1.00 39.75 170 HIS A O 1
ATOM 1353 N N . PRO A 1 171 ? 22.731 -9.133 -33.652 1.00 41.53 171 PRO A N 1
ATOM 1354 C CA . PRO A 1 171 ? 21.668 -8.167 -33.885 1.00 41.53 171 PRO A CA 1
ATOM 1355 C C . PRO A 1 171 ? 20.328 -8.907 -33.947 1.00 41.53 171 PRO A C 1
ATOM 1357 O O . PRO A 1 17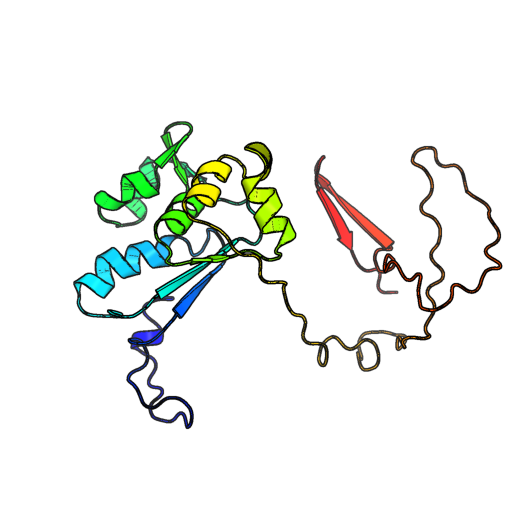1 ? 20.235 -9.935 -34.618 1.00 41.53 171 PRO A O 1
ATOM 1360 N N . LEU A 1 172 ? 19.307 -8.394 -33.257 1.00 41.25 172 LEU A N 1
ATOM 1361 C CA . LEU A 1 172 ? 17.935 -8.849 -33.462 1.00 41.25 172 LEU A CA 1
ATOM 1362 C C . LEU A 1 172 ? 17.543 -8.515 -34.906 1.00 41.25 172 LEU A C 1
ATOM 1364 O O . LEU A 1 172 ? 17.745 -7.382 -35.355 1.00 41.25 172 LEU A O 1
ATOM 1368 N N . ASP A 1 173 ? 17.041 -9.513 -35.633 1.00 43.00 173 ASP A N 1
ATOM 1369 C CA . ASP A 1 173 ? 16.509 -9.322 -36.980 1.00 43.00 173 ASP A CA 1
ATOM 1370 C C . ASP A 1 173 ? 15.395 -8.262 -36.938 1.00 43.00 173 ASP A C 1
ATOM 1372 O O . ASP A 1 173 ? 14.625 -8.184 -35.976 1.00 43.00 173 ASP A O 1
ATOM 1376 N N . ASP A 1 174 ? 15.309 -7.424 -37.973 1.00 46.41 174 ASP A N 1
ATOM 1377 C CA . ASP A 1 174 ? 14.178 -6.509 -38.101 1.00 46.41 174 ASP A CA 1
ATOM 1378 C C . ASP A 1 174 ? 12.864 -7.306 -38.234 1.00 46.41 174 ASP A C 1
ATOM 1380 O O . ASP A 1 174 ? 12.859 -8.459 -38.667 1.00 46.41 174 ASP A O 1
ATOM 1384 N N . GLU A 1 175 ? 11.714 -6.701 -37.914 1.00 45.81 175 GLU A N 1
ATOM 1385 C CA . GLU A 1 175 ? 10.384 -7.335 -38.062 1.00 45.81 175 GLU A CA 1
ATOM 1386 C C . GLU A 1 175 ? 10.047 -7.756 -39.516 1.00 45.81 175 GLU A C 1
ATOM 1388 O O . GLU A 1 175 ? 8.956 -8.248 -39.802 1.00 45.81 175 GLU A O 1
ATOM 1393 N N . ARG A 1 176 ? 10.979 -7.567 -40.459 1.00 45.81 176 ARG A N 1
ATOM 1394 C CA . ARG A 1 176 ? 10.889 -7.948 -41.871 1.00 45.81 176 ARG A CA 1
ATOM 1395 C C . ARG A 1 176 ? 11.809 -9.120 -42.243 1.00 45.81 176 ARG A C 1
ATOM 1397 O O . ARG A 1 176 ? 11.811 -9.515 -43.408 1.00 45.81 176 ARG A O 1
ATOM 1404 N N . GLY A 1 177 ? 12.532 -9.711 -41.286 1.00 42.28 177 GLY A N 1
ATOM 1405 C CA . GLY A 1 177 ? 13.341 -10.918 -41.484 1.00 42.28 177 GLY A CA 1
ATOM 1406 C C . GLY A 1 177 ? 14.590 -10.714 -42.348 1.00 42.28 177 GLY A C 1
ATOM 1407 O O . GLY A 1 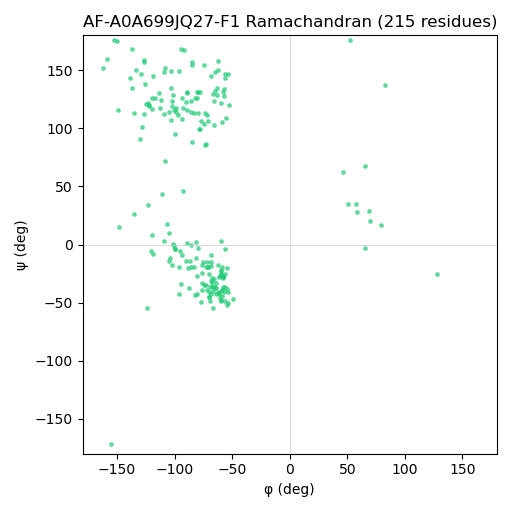177 ? 15.120 -11.684 -42.900 1.00 42.28 177 GLY A O 1
ATOM 1408 N N . ASN A 1 178 ? 15.072 -9.478 -42.499 1.00 41.78 178 ASN A N 1
ATOM 1409 C CA . ASN A 1 178 ? 16.295 -9.222 -43.251 1.00 41.78 178 ASN A CA 1
ATOM 1410 C C . ASN A 1 178 ? 17.528 -9.391 -42.357 1.00 41.78 178 ASN A C 1
ATOM 1412 O O . ASN A 1 178 ? 17.791 -8.578 -41.473 1.00 41.78 178 ASN A O 1
ATOM 1416 N N . LYS A 1 179 ? 18.349 -10.405 -42.665 1.00 44.22 179 LYS A N 1
ATOM 1417 C CA . LYS A 1 179 ? 19.667 -10.604 -42.045 1.00 44.22 179 LYS A CA 1
ATOM 1418 C C . LYS A 1 179 ? 20.557 -9.385 -42.289 1.00 44.22 179 LYS A C 1
ATOM 1420 O O . LYS A 1 179 ? 21.120 -9.221 -43.375 1.00 44.22 179 LYS A O 1
ATOM 1425 N N . LEU A 1 180 ? 20.756 -8.562 -41.267 1.00 43.44 180 LEU A N 1
ATOM 1426 C CA . LEU A 1 180 ? 21.785 -7.525 -41.272 1.00 43.44 180 LEU A CA 1
ATOM 1427 C C . LEU A 1 180 ? 23.162 -8.187 -41.128 1.00 43.44 180 LEU A C 1
ATOM 1429 O O . LEU A 1 180 ? 23.709 -8.314 -40.035 1.00 43.44 180 LEU A O 1
ATOM 1433 N N . VAL A 1 181 ? 23.758 -8.602 -42.249 1.00 41.22 181 VAL A N 1
ATOM 1434 C CA . VAL A 1 181 ? 25.178 -8.976 -42.293 1.00 41.22 181 VAL A CA 1
ATOM 1435 C C . VAL A 1 181 ? 26.005 -7.692 -42.220 1.00 41.22 181 VAL A C 1
ATOM 1437 O O . VAL A 1 181 ? 26.401 -7.122 -43.235 1.00 41.22 181 VAL A O 1
ATOM 1440 N N . LYS A 1 182 ? 26.269 -7.215 -41.003 1.00 39.78 182 LYS A N 1
ATOM 1441 C CA . LYS A 1 182 ? 27.406 -6.330 -40.741 1.00 39.78 182 LYS A CA 1
ATOM 1442 C C . LYS A 1 182 ? 28.439 -7.115 -39.949 1.00 39.78 182 LYS A C 1
ATOM 1444 O O . LYS A 1 182 ? 28.214 -7.484 -38.803 1.00 39.78 182 LYS A O 1
ATOM 1449 N N . SER A 1 183 ? 29.575 -7.375 -40.592 1.00 36.44 183 SER A N 1
ATOM 1450 C CA . SER A 1 183 ? 30.781 -7.892 -39.954 1.00 36.44 183 SER A CA 1
ATOM 1451 C C . SER A 1 183 ? 31.180 -6.962 -38.806 1.00 36.44 183 SER A C 1
ATOM 1453 O O . SER A 1 183 ? 31.620 -5.836 -39.041 1.00 36.44 183 SER A O 1
ATOM 1455 N N . THR A 1 184 ? 31.016 -7.396 -37.562 1.00 36.16 184 THR A N 1
ATOM 1456 C CA . THR A 1 184 ? 31.480 -6.630 -36.404 1.00 36.16 184 THR A CA 1
ATOM 1457 C C . THR A 1 184 ? 32.989 -6.800 -36.256 1.00 36.16 184 THR A C 1
ATOM 1459 O O . THR A 1 184 ? 33.459 -7.794 -35.710 1.00 36.16 184 THR A O 1
ATOM 1462 N N . SER A 1 185 ? 33.750 -5.816 -36.734 1.00 32.47 185 SER A N 1
ATOM 1463 C CA . SER A 1 185 ? 35.185 -5.656 -36.468 1.00 32.47 185 SER A CA 1
ATOM 1464 C C . SER A 1 185 ? 35.458 -4.430 -35.587 1.00 32.47 185 SER A C 1
ATOM 1466 O O . SER A 1 185 ? 36.372 -3.662 -35.877 1.00 32.47 185 SER A O 1
ATOM 1468 N N . CYS A 1 186 ? 34.662 -4.205 -34.536 1.00 30.84 186 CYS A N 1
ATOM 1469 C CA . CYS A 1 186 ? 34.900 -3.099 -33.606 1.00 30.84 186 CYS A CA 1
ATOM 1470 C C . CYS A 1 186 ? 35.011 -3.589 -32.155 1.00 30.84 186 CYS A C 1
ATOM 1472 O O . CYS A 1 186 ? 34.053 -4.163 -31.634 1.00 30.84 186 CYS A O 1
ATOM 1474 N N . PRO A 1 187 ? 36.142 -3.341 -31.470 1.00 34.47 187 PRO A N 1
ATOM 1475 C CA . PRO A 1 187 ? 36.216 -3.443 -30.025 1.00 34.47 187 PRO A CA 1
ATOM 1476 C C . PRO A 1 187 ? 35.558 -2.196 -29.422 1.00 34.47 187 PRO A C 1
ATOM 1478 O O . PRO A 1 187 ? 36.129 -1.112 -29.457 1.00 34.47 187 PRO A O 1
ATOM 1481 N N . VAL A 1 188 ? 34.357 -2.343 -28.863 1.00 40.28 188 VAL A N 1
ATOM 1482 C CA . VAL A 1 188 ? 33.731 -1.271 -28.072 1.00 40.28 188 VAL A CA 1
ATOM 1483 C C . VAL A 1 188 ? 34.563 -1.081 -26.796 1.00 40.28 188 VAL A C 1
ATOM 1485 O O . VAL A 1 188 ? 34.937 -2.069 -26.145 1.00 40.28 188 VAL A O 1
ATOM 1488 N N . THR A 1 189 ? 34.946 0.162 -26.501 1.00 32.81 189 THR A N 1
ATOM 1489 C CA . THR A 1 189 ? 35.651 0.567 -25.277 1.00 32.81 189 THR A CA 1
ATOM 1490 C C . THR A 1 189 ? 34.646 0.831 -24.154 1.00 32.81 189 THR A C 1
ATOM 1492 O O . THR A 1 189 ? 33.470 1.087 -24.388 1.00 32.81 189 THR A O 1
ATOM 1495 N N . SER A 1 190 ? 35.118 0.740 -22.912 1.00 37.53 190 SER A N 1
ATOM 1496 C CA . SER A 1 190 ? 34.354 0.639 -21.657 1.00 37.53 190 SER A CA 1
ATOM 1497 C C . SER A 1 190 ? 33.320 1.735 -21.347 1.00 37.53 190 SER A C 1
ATOM 1499 O O . SER A 1 190 ? 32.632 1.616 -20.340 1.00 37.53 190 SER A O 1
ATOM 1501 N N . ASN A 1 191 ? 33.185 2.778 -22.171 1.00 34.31 191 ASN A N 1
ATOM 1502 C CA . ASN A 1 191 ? 32.261 3.893 -21.930 1.00 34.31 191 ASN A CA 1
ATOM 1503 C C . ASN A 1 191 ? 30.954 3.826 -22.744 1.00 34.31 191 ASN A C 1
ATOM 1505 O O . ASN A 1 191 ? 30.114 4.705 -22.586 1.00 34.31 191 ASN A O 1
ATOM 1509 N N . GLU A 1 192 ? 30.753 2.798 -23.576 1.00 38.16 192 GLU A N 1
ATOM 1510 C CA . GLU A 1 192 ? 29.540 2.623 -24.400 1.00 38.16 192 GLU A CA 1
ATOM 1511 C C . GLU A 1 192 ? 28.835 1.277 -24.147 1.00 38.16 192 GLU A C 1
ATOM 1513 O O . GLU A 1 192 ? 28.269 0.665 -25.051 1.00 38.16 192 GLU A O 1
ATOM 1518 N N . LEU A 1 193 ? 28.861 0.775 -22.910 1.00 36.97 193 LEU A N 1
ATOM 1519 C CA . LEU A 1 193 ? 28.081 -0.408 -22.543 1.00 36.97 193 LEU A CA 1
ATOM 1520 C C . LEU A 1 193 ? 26.653 -0.001 -22.160 1.00 36.97 193 LEU A C 1
ATOM 1522 O O . LEU A 1 193 ? 26.340 0.211 -20.991 1.00 36.97 193 LEU A O 1
ATOM 1526 N N . ALA A 1 194 ? 25.768 0.058 -23.155 1.00 35.75 194 ALA A N 1
ATOM 1527 C CA . ALA A 1 194 ? 24.365 -0.247 -22.910 1.00 35.75 194 ALA A CA 1
ATOM 1528 C C . ALA A 1 194 ? 24.275 -1.763 -22.675 1.00 35.75 194 ALA A C 1
ATOM 1530 O O . ALA A 1 194 ? 24.463 -2.557 -23.596 1.00 35.75 194 ALA A O 1
ATOM 1531 N N . VAL A 1 195 ? 24.069 -2.172 -21.423 1.00 36.31 195 VAL A N 1
ATOM 1532 C CA . VAL A 1 195 ? 23.866 -3.578 -21.054 1.00 36.31 195 VAL A CA 1
ATOM 1533 C C . VAL A 1 195 ? 22.544 -4.042 -21.667 1.00 36.31 195 VAL A C 1
ATOM 1535 O O . VAL A 1 195 ? 21.478 -3.692 -21.171 1.00 36.31 195 VAL A O 1
ATOM 1538 N N . LEU A 1 196 ? 22.611 -4.799 -22.763 1.00 43.28 196 LEU A N 1
ATOM 1539 C CA . LEU A 1 196 ? 21.433 -5.362 -23.432 1.00 43.28 196 LEU A CA 1
ATOM 1540 C C . LEU A 1 196 ? 21.585 -6.837 -23.830 1.00 43.28 196 LEU A C 1
ATOM 1542 O O . LEU A 1 196 ? 20.899 -7.299 -24.730 1.00 43.28 196 LEU A O 1
ATOM 1546 N N . ASP A 1 197 ? 22.418 -7.611 -23.135 1.00 40.97 197 ASP A N 1
ATOM 1547 C CA . ASP A 1 197 ? 22.567 -9.039 -23.437 1.00 40.97 197 ASP A CA 1
ATOM 1548 C C . ASP A 1 197 ? 22.435 -9.914 -22.189 1.00 40.97 197 ASP A C 1
ATOM 1550 O O . ASP A 1 197 ? 23.414 -10.234 -21.517 1.00 40.97 197 ASP A O 1
ATOM 1554 N N . LEU A 1 198 ? 21.203 -10.346 -21.905 1.00 40.88 198 LEU A N 1
ATOM 1555 C CA . LEU A 1 198 ? 20.954 -11.572 -21.133 1.00 40.88 198 LEU A CA 1
ATOM 1556 C C . LEU A 1 198 ? 19.663 -12.305 -21.537 1.00 40.88 198 LEU A C 1
ATOM 1558 O O . LEU A 1 198 ? 19.184 -13.173 -20.813 1.00 40.88 198 LEU A O 1
ATOM 1562 N N . ILE A 1 199 ? 19.079 -11.966 -22.688 1.00 39.06 199 ILE A N 1
ATOM 1563 C CA . ILE A 1 199 ? 17.746 -12.424 -23.078 1.00 39.06 199 ILE A CA 1
ATOM 1564 C C . ILE A 1 199 ? 17.837 -13.029 -24.476 1.00 39.06 199 ILE A C 1
ATOM 1566 O O . ILE A 1 199 ? 17.882 -12.312 -25.469 1.00 39.06 199 ILE A O 1
ATOM 1570 N N . ARG A 1 200 ? 17.870 -14.361 -24.563 1.00 41.50 200 ARG A N 1
ATOM 1571 C CA . ARG A 1 200 ? 17.768 -15.077 -25.852 1.00 41.50 200 ARG A CA 1
ATOM 1572 C C . ARG A 1 200 ? 16.393 -15.670 -26.103 1.00 41.50 200 ARG A C 1
ATOM 1574 O O . ARG A 1 200 ? 16.089 -15.983 -27.246 1.00 41.50 200 ARG A O 1
ATOM 1581 N N . ASN A 1 201 ? 15.572 -15.817 -25.066 1.00 39.50 201 ASN A N 1
ATOM 1582 C CA . ASN A 1 201 ? 14.242 -16.388 -25.196 1.00 39.50 201 ASN A CA 1
ATOM 1583 C C . ASN A 1 201 ? 13.213 -15.359 -24.757 1.00 39.50 201 ASN A C 1
ATOM 1585 O O . ASN A 1 201 ? 13.291 -14.826 -23.654 1.00 39.50 201 ASN A O 1
ATOM 1589 N N . SER A 1 202 ? 12.242 -15.088 -25.616 1.00 45.91 202 SER A N 1
ATOM 1590 C CA . SER A 1 202 ? 11.079 -14.286 -25.282 1.00 45.91 202 SER A CA 1
ATOM 1591 C C . SER A 1 202 ? 9.833 -15.157 -25.412 1.00 45.91 202 SER A C 1
ATOM 1593 O O . SER A 1 202 ? 9.615 -15.815 -26.428 1.00 45.91 202 SER A O 1
ATOM 1595 N N . LEU A 1 203 ? 9.033 -15.219 -24.352 1.00 38.06 203 LEU A N 1
ATOM 1596 C CA . LEU A 1 203 ? 7.742 -15.891 -24.352 1.00 38.06 203 LEU A CA 1
ATOM 1597 C C . LEU A 1 203 ? 6.662 -14.816 -24.389 1.00 38.06 203 LEU A C 1
ATOM 1599 O O . LEU A 1 203 ? 6.513 -14.050 -23.440 1.00 38.06 203 LEU A O 1
ATOM 1603 N N . LYS A 1 204 ? 5.902 -14.748 -25.479 1.00 39.44 204 LYS A N 1
ATOM 1604 C CA . LYS A 1 204 ? 4.737 -13.867 -25.545 1.00 39.44 204 LYS A CA 1
ATOM 1605 C C . LYS A 1 204 ? 3.625 -14.476 -24.687 1.00 39.44 204 LYS A C 1
ATOM 1607 O O . LYS A 1 204 ? 3.154 -15.570 -24.987 1.00 39.44 204 LYS A O 1
ATOM 1612 N N . VAL A 1 205 ? 3.281 -13.804 -23.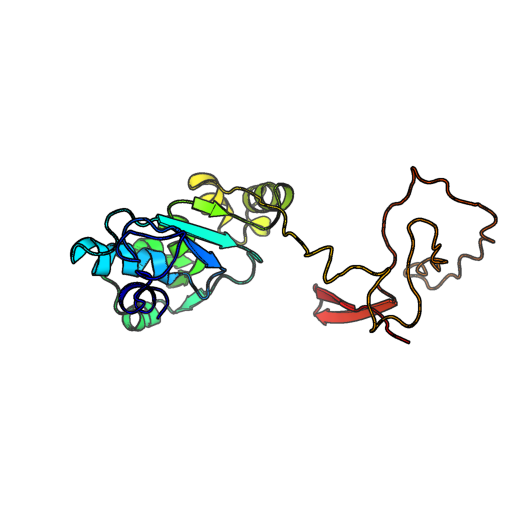592 1.00 49.81 205 VAL A N 1
ATOM 1613 C CA . VAL A 1 205 ? 2.277 -14.259 -22.616 1.00 49.81 205 VAL A CA 1
ATOM 1614 C C . VAL A 1 205 ? 0.882 -13.801 -23.046 1.00 49.81 205 VAL A C 1
ATOM 1616 O O . VAL A 1 205 ? -0.065 -14.574 -22.944 1.00 49.81 205 VAL A O 1
ATOM 1619 N N . ASP A 1 206 ? 0.772 -12.592 -23.606 1.00 44.97 206 ASP A N 1
ATOM 1620 C CA . ASP A 1 206 ? -0.445 -12.050 -24.223 1.00 44.97 206 ASP A CA 1
ATOM 1621 C C . ASP A 1 206 ? -0.105 -10.965 -25.275 1.00 44.97 206 ASP A C 1
ATOM 1623 O O . ASP A 1 206 ? 1.056 -10.799 -25.664 1.00 44.97 206 ASP A O 1
ATOM 1627 N N . GLU A 1 207 ? -1.108 -10.249 -25.800 1.00 42.31 207 GLU A N 1
ATOM 1628 C CA . GLU A 1 207 ? -0.911 -9.223 -26.839 1.00 42.31 207 GLU A CA 1
ATOM 1629 C C . GLU A 1 207 ? 0.012 -8.070 -26.412 1.00 42.31 207 GLU A C 1
ATOM 1631 O O . GLU A 1 207 ? 0.640 -7.459 -27.282 1.00 42.31 207 GLU A O 1
ATOM 1636 N N . HIS A 1 208 ? 0.164 -7.825 -25.108 1.00 46.00 208 HIS A N 1
ATOM 1637 C CA . HIS A 1 208 ? 0.919 -6.700 -24.553 1.00 46.00 208 HIS A CA 1
ATOM 1638 C C . HIS A 1 208 ? 2.109 -7.116 -23.677 1.00 46.00 208 HIS A C 1
ATOM 1640 O O . HIS A 1 208 ? 2.939 -6.274 -23.335 1.00 46.00 208 HIS A O 1
ATOM 1646 N N . THR A 1 209 ? 2.246 -8.404 -23.361 1.00 33.97 209 THR A N 1
ATOM 1647 C CA . THR A 1 209 ? 3.234 -8.904 -22.403 1.00 33.97 209 THR A CA 1
ATOM 1648 C C . THR A 1 209 ? 4.157 -9.924 -23.051 1.00 33.97 209 THR A C 1
ATOM 1650 O O . THR A 1 209 ? 3.741 -10.997 -23.492 1.00 33.97 209 THR A O 1
ATOM 1653 N N . THR A 1 210 ? 5.451 -9.609 -23.064 1.00 37.91 210 THR A N 1
ATOM 1654 C CA . THR A 1 210 ? 6.509 -10.522 -23.505 1.00 37.91 210 THR A CA 1
ATOM 1655 C C . THR A 1 210 ? 7.476 -10.756 -22.355 1.00 37.91 210 THR A C 1
ATOM 1657 O O . THR A 1 210 ? 8.127 -9.829 -21.878 1.00 37.91 210 THR A O 1
ATOM 1660 N N . LEU A 1 211 ? 7.559 -12.003 -21.901 1.00 34.88 211 LEU A N 1
ATOM 1661 C CA . LEU A 1 211 ? 8.441 -12.418 -20.825 1.00 34.88 211 LEU A CA 1
ATOM 1662 C C . LEU A 1 211 ? 9.817 -12.745 -21.392 1.00 34.88 211 LEU A C 1
ATOM 1664 O O . LEU A 1 211 ? 9.953 -13.592 -22.271 1.00 34.88 211 LEU A O 1
ATOM 1668 N N . LEU A 1 212 ? 10.838 -12.079 -20.880 1.00 44.16 212 LEU A N 1
ATOM 1669 C CA . LEU A 1 212 ? 12.208 -12.225 -21.338 1.00 44.16 212 LEU A CA 1
ATOM 1670 C C . LEU A 1 212 ? 12.934 -13.203 -20.411 1.00 44.16 212 LEU A C 1
ATOM 1672 O O . LEU A 1 212 ? 13.127 -12.926 -19.230 1.00 44.16 212 LEU A O 1
ATOM 1676 N N . MET A 1 213 ? 13.274 -14.378 -20.936 1.00 35.16 213 MET A N 1
ATOM 1677 C CA . MET A 1 213 ? 13.902 -15.461 -20.191 1.00 35.16 213 MET A CA 1
ATOM 1678 C C . MET A 1 213 ? 15.404 -15.560 -20.494 1.00 35.16 213 MET A C 1
ATOM 1680 O O . MET A 1 213 ? 15.804 -15.564 -21.669 1.00 35.16 213 MET A O 1
ATOM 1684 N N . PRO A 1 214 ? 16.243 -15.714 -19.454 1.00 36.84 214 PRO A N 1
ATOM 1685 C CA . PRO A 1 214 ? 17.644 -16.059 -19.634 1.00 36.84 214 PRO A CA 1
ATOM 1686 C C . PRO A 1 214 ? 17.769 -17.435 -20.291 1.00 36.84 214 PRO A C 1
ATOM 1688 O O . PRO A 1 214 ? 17.094 -18.389 -19.902 1.00 36.84 214 PRO A O 1
ATOM 1691 N N . SER A 1 215 ? 18.641 -17.560 -21.289 1.00 34.72 215 SER A N 1
ATOM 1692 C CA . SER A 1 215 ? 19.004 -18.859 -21.858 1.00 34.72 215 SER A CA 1
ATOM 1693 C C . SER A 1 215 ? 20.187 -19.443 -21.094 1.00 34.72 215 SER A C 1
ATOM 1695 O O . SER A 1 215 ? 21.290 -18.902 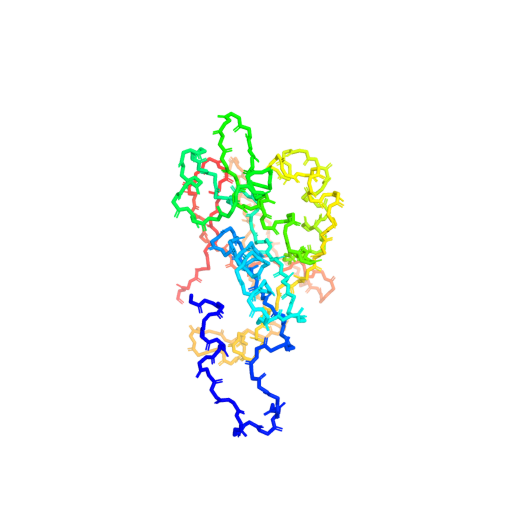-21.176 1.00 34.72 215 SER A O 1
ATOM 1697 N N . PHE A 1 216 ? 19.981 -20.566 -20.418 1.00 33.75 216 PHE A N 1
ATOM 1698 C CA . PHE A 1 216 ? 21.071 -21.383 -19.896 1.00 33.75 216 PHE A CA 1
ATOM 1699 C C . PHE A 1 216 ? 21.281 -22.560 -20.861 1.00 33.75 216 PHE A C 1
ATOM 1701 O O . PHE A 1 216 ? 20.359 -23.346 -21.078 1.00 33.75 216 PHE A O 1
ATOM 1708 N N . HIS A 1 217 ? 22.455 -22.625 -21.498 1.00 32.38 217 HIS A N 1
ATOM 1709 C CA . HIS A 1 217 ? 22.947 -23.806 -22.219 1.00 32.38 217 HIS A CA 1
ATOM 1710 C C . HIS A 1 217 ? 23.982 -24.527 -21.362 1.00 32.38 217 HIS A C 1
ATOM 1712 O O . HIS A 1 217 ? 24.827 -23.824 -20.756 1.00 32.38 217 HIS A O 1
#